Protein AF-A0A831YVI6-F1 (afdb_monomer_lite)

Sequence (344 aa):
LIIKISLNDWSTTVRVGMGHILSVTPAHPQEHPLDTLLKTFQLPAGSFIIRKFEMKRPEKSAFPSIAGVLAEAEFQRREFQKMLDAWGEKNPALEINEKALKKFKPDSTQTALLETIRRHPLLQEAVIMAPGSLLQNLQQVQQLKDAGVIHFVGQEPMEREALLPEDVQFLQQHVFPENVTFGKFIVVGLPTSGKSEFIRTFAGLNQAPLKQVQSLDFTRIRLNDSLQLALFGVSIDEHFQPILEKISEGVQAIIFLVDYGSPERFEYTKYLVHSILNTYDVHFVVGVTHIDGDAEAAIRDVRDALDIPEPLDVVAVNPTNFGEVRRLLYRLKRLPHAEAEEEE

pLDDT: mean 77.84, std 17.53, range [31.22, 98.06]

Secondary structure (DSSP, 8-state):
-EEEEEETTEEEEEEEETTEEEEEE-SSTTS-HHHHHHHHHT-SS---B------------PPPPHHHHHHHHHHHHHHHHHHHHHHTSSS-EEEE-HHHHTTS---HHHHHHHHHHHH--BHHHHHHHSSS-HHHHHHHHHHHHHTTSEEEEPPP-----PPPHHHHHHHHHHTSPTT-SEEEEEEEESTTSSHHHHHHHHHHHTTPPEEEETTEEEEEEE-SSS-EEEEEEEE-STTHHHHHHHHHTT--EEEEEEETT-GGGHHHHHHHHHHHHHH--SEEEEEEE---S-HHHHHHHHHHHHT--TTS-EEE--TT-HHHHHHHHTT-EE----------

Foldseek 3Di:
DWWWDDDPPFIWIWDDDPRHTPFIDGSDPPDDRVVSVVVRVPDPDDDTDDDDDDDDDDDDDDFQDPVRVVVVQVVLVVVVVVVVVVVVDDFFFKDFPPVLVVVDDDDPQLVQLVVLCVVPRGLLSSLLPGPDDSVVSSVSVVVCVVSVRMDTDHDPDPPQPAQDPVLLVLCQVAQDDPQDQEAEEEEEEAPPLCLLLLVCLNCVSQSWRWDDGPQKIWTKHASDPRHIYIYIYGHPDPCRPVVCVVRVVRHAEYEYGDELVCLVCLQVVLVVVVVCLVVDQHWYEYEYEDDPDDQVVSQVVSCVSSVPDPQYYYAYAHSNDVVRSSVRSSRGDGDPDDDPPPPD

Radius of gyration: 24.77 Å; chains: 1; bounding box: 57×63×72 Å

Structure (mmCIF, N/CA/C/O backbone):
data_AF-A0A831YVI6-F1
#
_entry.id   AF-A0A831YVI6-F1
#
loop_
_atom_site.group_PDB
_atom_site.id
_atom_site.type_symbol
_atom_site.label_atom_id
_atom_site.label_alt_id
_atom_site.label_comp_id
_atom_site.label_asym_id
_atom_site.label_entity_id
_atom_site.label_seq_id
_atom_site.pdbx_PDB_ins_code
_atom_site.Cartn_x
_atom_site.Cartn_y
_atom_site.Cartn_z
_atom_site.occupancy
_atom_site.B_iso_or_equiv
_atom_site.auth_seq_id
_atom_site.auth_comp_id
_atom_site.auth_asym_id
_atom_site.auth_atom_id
_atom_site.pdbx_PDB_model_num
ATOM 1 N N . LEU A 1 1 ? 20.353 28.359 5.430 1.00 54.25 1 LEU A N 1
ATOM 2 C CA . LEU A 1 1 ? 19.787 29.385 6.332 1.00 54.25 1 LEU A CA 1
ATOM 3 C C . LEU A 1 1 ? 20.494 29.293 7.680 1.00 54.25 1 LEU A C 1
ATOM 5 O O . LEU A 1 1 ? 20.537 28.216 8.251 1.00 54.25 1 LEU A O 1
ATOM 9 N N . ILE A 1 2 ? 21.097 30.376 8.171 1.00 61.50 2 ILE A N 1
ATOM 10 C CA . ILE A 1 2 ? 21.649 30.411 9.534 1.00 61.50 2 ILE A CA 1
ATOM 11 C C . ILE A 1 2 ? 20.702 31.260 10.374 1.00 61.50 2 ILE A C 1
ATOM 13 O O . ILE A 1 2 ? 20.525 32.444 10.093 1.00 61.50 2 ILE A O 1
ATOM 17 N N . ILE A 1 3 ? 20.083 30.640 11.371 1.00 65.00 3 ILE A N 1
ATOM 18 C CA . ILE A 1 3 ? 19.166 31.279 12.306 1.00 65.00 3 ILE A CA 1
ATOM 19 C C . ILE A 1 3 ? 19.929 31.458 13.611 1.00 65.00 3 ILE A C 1
ATOM 21 O O . ILE A 1 3 ? 20.317 30.484 14.253 1.00 65.00 3 ILE A O 1
ATOM 25 N N . LYS A 1 4 ? 20.184 32.708 13.991 1.00 65.06 4 LYS A N 1
ATOM 26 C CA . LYS A 1 4 ? 20.730 33.015 15.310 1.00 65.06 4 LYS A CA 1
ATOM 27 C C . LYS A 1 4 ? 19.565 33.370 16.220 1.00 65.06 4 LYS A C 1
ATOM 29 O O . LYS A 1 4 ? 18.838 34.319 15.936 1.00 65.06 4 LYS A O 1
ATOM 34 N N . ILE A 1 5 ? 19.384 32.581 17.268 1.00 65.50 5 ILE A N 1
ATOM 35 C CA . ILE A 1 5 ? 18.308 32.738 18.238 1.00 65.50 5 ILE A CA 1
ATOM 36 C C . ILE A 1 5 ? 18.956 33.251 19.514 1.00 65.50 5 ILE A C 1
ATOM 38 O O . ILE A 1 5 ? 19.807 32.580 20.093 1.00 65.50 5 ILE A O 1
ATOM 42 N N . SER A 1 6 ? 18.604 34.475 19.891 1.00 58.97 6 SER A N 1
ATOM 43 C CA . SER A 1 6 ? 19.101 35.125 21.099 1.00 58.97 6 SER A CA 1
ATOM 44 C C . SER A 1 6 ? 17.945 35.319 22.064 1.00 58.97 6 SER A C 1
ATOM 46 O O . SER A 1 6 ? 16.903 35.839 21.669 1.00 58.97 6 SER A O 1
ATOM 48 N N . LEU A 1 7 ? 18.152 34.943 23.320 1.00 57.44 7 LEU A N 1
ATOM 49 C CA . LEU A 1 7 ? 17.249 35.258 24.418 1.00 57.44 7 LEU A CA 1
ATOM 50 C C . LEU A 1 7 ? 18.129 35.688 25.594 1.00 57.44 7 LEU A C 1
ATOM 52 O O . LEU A 1 7 ? 18.996 34.934 26.012 1.00 57.44 7 LEU A O 1
ATOM 56 N N . ASN A 1 8 ? 17.956 36.905 26.107 1.00 70.19 8 ASN A N 1
ATOM 57 C CA . ASN A 1 8 ? 18.844 37.488 27.125 1.00 70.19 8 ASN A CA 1
ATOM 58 C C . ASN A 1 8 ? 20.338 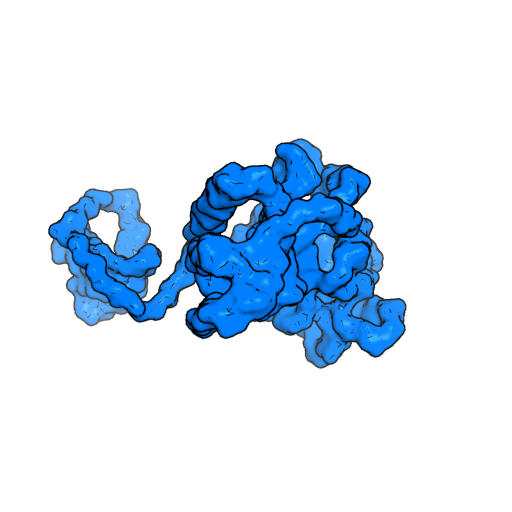37.390 26.719 1.00 70.19 8 ASN A C 1
ATOM 60 O O . ASN A 1 8 ? 20.693 37.740 25.592 1.00 70.19 8 ASN A O 1
ATOM 64 N N . ASP A 1 9 ? 21.197 36.893 27.615 1.00 66.75 9 ASP A N 1
ATOM 65 C CA . ASP A 1 9 ? 22.655 36.829 27.436 1.00 66.75 9 ASP A CA 1
ATOM 66 C C . ASP A 1 9 ? 23.140 35.601 26.648 1.00 66.75 9 ASP A C 1
ATOM 68 O O . ASP A 1 9 ? 24.341 35.434 26.427 1.00 66.75 9 ASP A O 1
ATOM 72 N N . TRP A 1 10 ? 22.230 34.729 26.201 1.00 64.81 10 TRP A N 1
ATOM 73 C CA . TRP A 1 10 ? 22.587 33.524 25.461 1.00 64.81 10 TRP A CA 1
ATOM 74 C C . TRP A 1 10 ? 22.183 33.615 23.991 1.00 64.81 10 TRP A C 1
ATOM 76 O O . TRP A 1 10 ? 21.155 34.186 23.617 1.00 64.81 10 TRP A O 1
ATOM 86 N N . SER A 1 11 ? 23.028 33.052 23.122 1.00 69.31 11 SER A N 1
ATOM 87 C CA . SER A 1 11 ? 22.740 32.968 21.694 1.00 69.31 11 SER A CA 1
ATOM 88 C C . SER A 1 11 ? 23.055 31.585 21.151 1.00 69.31 11 SER A C 1
ATOM 90 O O . SER A 1 11 ? 24.216 31.178 21.121 1.00 69.31 11 SER A O 1
ATOM 92 N N . THR A 1 12 ? 22.024 30.903 20.671 1.00 71.19 12 THR A N 1
ATOM 93 C CA . THR A 1 12 ? 22.132 29.621 19.979 1.00 71.19 12 THR A CA 1
ATOM 94 C C . THR A 1 12 ? 22.157 29.876 18.483 1.00 71.19 12 THR A C 1
ATOM 96 O O . THR A 1 12 ? 21.369 30.657 17.945 1.00 71.19 12 THR A O 1
ATOM 99 N N . THR A 1 13 ? 23.077 29.219 17.781 1.00 72.94 13 THR A N 1
ATOM 100 C CA . THR A 1 13 ? 23.115 29.289 16.317 1.00 72.94 13 THR A CA 1
ATOM 101 C C . THR A 1 13 ? 22.595 27.986 15.741 1.00 72.94 13 THR A C 1
ATOM 103 O O . THR A 1 13 ? 23.212 26.938 15.903 1.00 72.94 13 THR A O 1
ATOM 106 N N . VAL A 1 14 ? 21.469 28.063 15.040 1.00 68.44 14 VAL A N 1
ATOM 107 C CA . VAL A 1 14 ? 20.852 26.938 14.343 1.00 68.44 14 VAL A CA 1
ATOM 108 C C . VAL A 1 14 ? 21.144 27.082 12.857 1.00 68.44 14 VAL A C 1
ATOM 110 O O . VAL A 1 14 ? 20.772 28.065 12.213 1.00 68.44 14 VAL A O 1
ATOM 113 N N . ARG A 1 15 ? 21.830 26.101 12.281 1.00 57.78 15 ARG A N 1
ATOM 114 C CA . ARG A 1 15 ? 22.009 26.020 10.830 1.00 57.78 15 ARG A CA 1
ATOM 115 C C . ARG A 1 15 ? 20.911 25.147 10.255 1.00 57.78 15 ARG A C 1
ATOM 117 O O . ARG A 1 15 ? 20.744 24.017 10.686 1.00 57.78 15 ARG A O 1
ATOM 124 N N . VAL A 1 16 ? 20.190 25.670 9.273 1.00 55.75 16 VAL A N 1
ATOM 125 C CA . VAL A 1 16 ? 19.064 25.017 8.602 1.00 55.75 16 VAL A CA 1
ATOM 126 C C . VAL A 1 16 ? 19.343 24.934 7.100 1.00 55.75 16 VAL A C 1
ATOM 128 O O . VAL A 1 16 ? 19.746 25.923 6.483 1.00 55.75 16 VAL A O 1
ATOM 131 N N . GLY A 1 17 ? 19.122 23.779 6.482 1.00 40.50 17 GLY A N 1
ATOM 132 C CA . GLY A 1 17 ? 19.274 23.560 5.044 1.00 40.50 17 GLY A CA 1
ATOM 133 C C . GLY A 1 17 ? 18.242 22.567 4.527 1.00 40.50 17 GLY A C 1
ATOM 134 O O . GLY A 1 17 ? 17.993 21.557 5.171 1.00 40.50 17 GLY A O 1
ATOM 135 N N . MET A 1 18 ? 17.627 22.882 3.380 1.00 45.19 18 MET A N 1
ATOM 136 C CA . MET A 1 18 ? 16.587 22.062 2.726 1.00 45.19 18 MET A CA 1
ATOM 137 C C . MET A 1 18 ? 15.433 21.639 3.655 1.00 45.19 18 MET A C 1
ATOM 139 O O . MET A 1 18 ? 14.946 20.524 3.569 1.00 45.19 18 MET A O 1
ATOM 143 N N . GLY A 1 19 ? 15.011 22.518 4.569 1.00 44.06 19 GLY A N 1
ATOM 144 C CA . GLY A 1 19 ? 13.943 22.205 5.528 1.00 44.06 19 GLY A CA 1
ATOM 145 C C . GLY A 1 19 ? 14.390 21.422 6.769 1.00 44.06 19 GLY A C 1
ATOM 146 O O . GLY A 1 19 ? 13.550 21.086 7.597 1.00 44.06 19 GLY A O 1
ATOM 147 N N . HIS A 1 20 ? 15.692 21.182 6.947 1.00 45.94 20 HIS A N 1
ATOM 148 C CA . HIS A 1 20 ? 16.236 20.408 8.065 1.00 45.94 20 HIS A CA 1
ATOM 149 C C . HIS A 1 20 ? 17.268 21.176 8.877 1.00 45.94 20 HIS A C 1
ATOM 151 O O . HIS A 1 20 ? 17.935 22.073 8.361 1.00 45.94 20 HIS A O 1
ATOM 157 N N . ILE A 1 21 ? 17.437 20.800 10.143 1.00 54.41 21 ILE A N 1
ATOM 158 C CA . ILE A 1 21 ? 18.436 21.388 11.036 1.00 54.41 21 ILE A CA 1
ATOM 159 C C . ILE A 1 21 ? 19.742 20.620 10.886 1.00 54.41 21 ILE A C 1
ATOM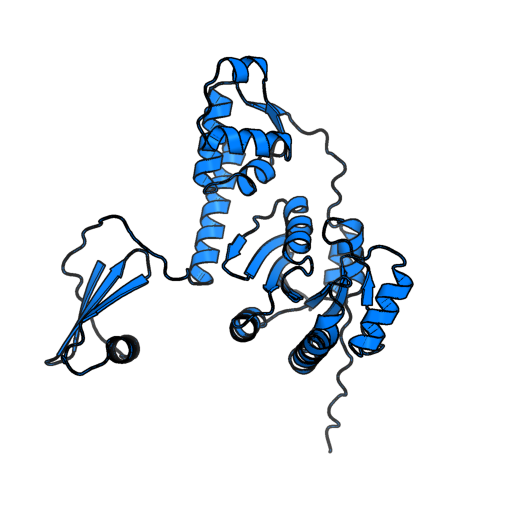 161 O O . ILE A 1 21 ? 19.820 19.441 11.200 1.00 54.41 21 ILE A O 1
ATOM 165 N N . LEU A 1 22 ? 20.759 21.306 10.380 1.00 51.78 22 LEU A N 1
ATOM 166 C CA . LEU A 1 22 ? 22.069 20.747 10.065 1.00 51.78 22 LEU A CA 1
ATOM 167 C C . LEU A 1 22 ? 22.997 20.733 11.279 1.00 51.78 22 LEU A C 1
ATOM 169 O O . LEU A 1 22 ? 23.809 19.831 11.433 1.00 51.78 22 LEU A O 1
ATOM 173 N N . SER A 1 23 ? 22.923 21.764 12.119 1.00 68.12 23 SER A N 1
ATOM 174 C CA . SER A 1 23 ? 23.723 21.836 13.338 1.00 68.12 23 SER A CA 1
ATOM 175 C C . SER A 1 23 ? 23.144 22.847 14.308 1.00 68.12 23 SER A C 1
ATOM 177 O O . SER A 1 23 ? 22.627 23.891 13.898 1.00 68.12 23 SER A O 1
ATOM 179 N N . VAL A 1 24 ? 23.343 22.583 15.591 1.00 69.06 24 VAL A N 1
ATOM 180 C CA . VAL A 1 24 ? 23.020 23.501 16.679 1.00 69.06 24 VAL A CA 1
ATOM 181 C C . VAL A 1 24 ? 24.309 23.783 17.411 1.00 69.06 24 VAL A C 1
ATOM 183 O O . VAL A 1 24 ? 24.958 22.863 17.900 1.00 69.06 24 VAL A O 1
ATOM 186 N N . THR A 1 25 ? 24.702 25.046 17.453 1.00 79.62 25 THR A N 1
ATOM 187 C CA . THR A 1 25 ? 25.775 25.482 18.337 1.00 79.62 25 THR A CA 1
ATOM 188 C C . THR A 1 25 ? 25.115 25.984 19.611 1.00 79.62 25 THR A C 1
ATOM 190 O O . THR A 1 25 ? 24.474 27.044 19.553 1.00 79.62 25 THR A O 1
ATOM 193 N N . PRO A 1 26 ? 25.205 25.219 20.714 1.00 76.31 26 PRO A N 1
ATOM 194 C CA . PRO A 1 26 ? 24.612 25.616 21.973 1.00 76.31 26 PRO A CA 1
ATOM 195 C C . PRO A 1 26 ? 25.280 26.877 22.500 1.00 76.31 26 PRO A C 1
ATOM 197 O O . PRO A 1 26 ? 26.446 27.153 22.210 1.00 76.31 26 PRO A O 1
ATOM 200 N N . ALA A 1 27 ? 24.530 27.655 23.273 1.00 70.69 27 ALA A N 1
ATOM 201 C CA . ALA A 1 27 ? 25.077 28.847 23.902 1.00 70.69 27 ALA A CA 1
ATOM 202 C C . ALA A 1 27 ? 26.126 28.507 24.976 1.00 70.69 27 ALA A C 1
ATOM 204 O O . ALA A 1 27 ? 27.030 29.306 25.209 1.00 70.69 27 ALA A O 1
ATOM 205 N N . HIS A 1 28 ? 26.035 27.317 25.588 1.00 72.50 28 HIS A N 1
ATOM 206 C CA . HIS A 1 28 ? 26.996 26.812 26.565 1.00 72.50 28 HIS A CA 1
ATOM 207 C C . HIS A 1 28 ? 27.744 25.571 26.038 1.00 72.50 28 HIS A C 1
ATOM 209 O O . HIS A 1 28 ? 27.094 24.643 25.558 1.00 72.50 28 HIS A O 1
ATOM 215 N N . PRO A 1 29 ? 29.086 25.480 26.180 1.00 68.88 29 PRO A N 1
ATOM 216 C CA . PRO A 1 29 ? 29.877 24.360 25.646 1.00 68.88 29 PRO A CA 1
ATOM 217 C C . PRO A 1 29 ? 29.557 22.984 26.246 1.00 68.88 29 PRO A C 1
ATOM 219 O O . PRO A 1 29 ? 29.937 21.970 25.673 1.00 68.88 29 PRO A O 1
ATOM 222 N N . GLN A 1 30 ? 28.918 22.956 27.419 1.00 72.00 30 GLN A N 1
ATOM 223 C CA . GLN A 1 30 ? 28.576 21.730 28.145 1.00 72.00 30 GLN A CA 1
ATOM 224 C C . GLN A 1 30 ? 27.151 21.234 27.856 1.00 72.00 30 GLN A C 1
ATOM 226 O O . GLN A 1 30 ? 26.792 20.151 28.304 1.00 72.00 30 GLN A O 1
ATOM 231 N N . GLU A 1 31 ? 26.331 22.004 27.132 1.00 68.44 31 GLU A N 1
ATOM 232 C CA . GLU A 1 31 ? 24.978 21.572 26.784 1.00 68.44 31 GLU A CA 1
ATOM 233 C C . GLU A 1 31 ? 24.977 20.682 25.542 1.00 68.44 31 GLU A C 1
ATOM 235 O O . GLU A 1 31 ? 25.660 20.952 24.549 1.00 68.44 31 GLU A O 1
ATOM 240 N N . HIS A 1 32 ? 24.162 19.629 25.584 1.00 69.12 32 HIS A N 1
ATOM 241 C CA . HIS A 1 32 ? 23.987 18.754 24.442 1.00 69.12 32 HIS A CA 1
ATOM 242 C C . HIS A 1 32 ? 23.183 19.476 23.337 1.00 69.12 32 HIS A C 1
ATOM 244 O O . HIS A 1 32 ? 22.123 20.043 23.621 1.00 69.12 32 HIS A O 1
ATOM 250 N N . PRO A 1 33 ? 23.621 19.436 22.063 1.00 60.06 33 PRO A N 1
ATOM 251 C CA . PRO A 1 33 ? 22.987 20.171 20.962 1.00 60.06 33 PRO A CA 1
ATOM 252 C C . PRO A 1 33 ? 21.487 19.900 20.784 1.00 60.06 33 PRO A C 1
ATOM 254 O O . PRO A 1 33 ? 20.743 20.796 20.381 1.00 60.06 33 PRO A O 1
ATOM 257 N N . LEU A 1 34 ? 21.043 18.674 21.082 1.00 49.81 34 LEU A N 1
ATOM 258 C CA . LEU A 1 34 ? 19.640 18.264 20.984 1.00 49.81 34 LEU A CA 1
ATOM 259 C C . LEU A 1 34 ? 18.773 18.905 22.080 1.00 49.81 34 LEU A C 1
ATOM 261 O O . LEU A 1 34 ? 17.665 19.358 21.800 1.00 49.81 34 LEU A O 1
ATOM 265 N N . ASP A 1 35 ? 19.295 19.018 23.300 1.00 63.25 35 ASP A N 1
ATOM 266 C CA . ASP A 1 35 ? 18.565 19.607 24.426 1.00 63.25 35 ASP A CA 1
ATOM 267 C C . ASP A 1 35 ? 18.413 21.111 24.226 1.00 63.25 35 ASP A C 1
ATOM 269 O O . ASP A 1 35 ? 17.335 21.674 24.416 1.00 63.25 35 ASP A O 1
ATOM 273 N N . THR A 1 36 ? 19.474 21.766 23.748 1.00 65.44 36 THR A N 1
ATOM 274 C CA . THR A 1 36 ? 19.410 23.169 23.343 1.00 65.44 36 THR A CA 1
ATOM 275 C C . THR A 1 36 ? 18.398 23.364 22.214 1.00 65.44 36 THR A C 1
ATOM 277 O O . THR A 1 36 ? 17.658 24.348 22.230 1.00 65.44 36 THR A O 1
ATOM 280 N N . LEU A 1 37 ? 18.310 22.438 21.253 1.00 58.66 37 LEU A N 1
ATOM 281 C CA . LEU A 1 37 ? 17.328 22.502 20.173 1.00 58.66 37 LEU A CA 1
ATOM 282 C C . LEU A 1 37 ? 15.889 22.489 20.706 1.00 58.66 37 LEU A C 1
ATOM 284 O O . LEU A 1 37 ? 15.094 23.362 20.356 1.00 58.66 37 LEU A O 1
ATOM 288 N N . LEU A 1 38 ? 15.572 21.519 21.565 1.00 57.56 38 LEU A N 1
ATOM 289 C CA . LEU A 1 38 ? 14.241 21.354 22.148 1.00 57.56 38 LEU A CA 1
ATOM 290 C C . LEU A 1 38 ? 13.863 22.566 23.005 1.00 57.56 38 LEU A C 1
ATOM 292 O O . LEU A 1 38 ? 12.789 23.131 22.808 1.00 57.56 38 LEU A O 1
ATOM 296 N N . LYS A 1 39 ? 14.784 23.048 23.852 1.00 65.81 39 LYS A N 1
ATOM 297 C CA . LYS A 1 39 ? 14.604 24.290 24.625 1.00 65.81 39 LYS A CA 1
ATOM 298 C C . LYS A 1 39 ? 14.335 25.498 23.724 1.00 65.81 39 LYS A C 1
ATOM 300 O O . LYS A 1 39 ? 13.536 26.359 24.069 1.00 65.81 39 LYS A O 1
ATOM 305 N N . THR A 1 40 ? 14.992 25.561 22.566 1.00 62.03 40 THR A N 1
ATOM 306 C CA . THR A 1 40 ? 14.873 26.683 21.625 1.00 62.03 40 THR A CA 1
ATOM 307 C C . THR A 1 40 ? 13.530 26.690 20.885 1.00 62.03 40 THR A C 1
ATOM 309 O O . THR A 1 40 ? 12.969 27.762 20.669 1.00 62.03 40 THR A O 1
ATOM 312 N N . PHE A 1 41 ? 12.983 25.524 20.522 1.00 60.28 41 PHE A N 1
ATOM 313 C CA . PHE A 1 41 ? 11.670 25.425 19.860 1.00 60.28 41 PHE A CA 1
ATOM 314 C C . PHE A 1 41 ? 10.476 25.471 20.815 1.00 60.28 41 PHE A C 1
ATOM 316 O O . PHE A 1 41 ? 9.361 25.718 20.369 1.00 60.28 41 PHE A O 1
ATOM 323 N N . GLN A 1 42 ? 10.703 25.264 22.112 1.00 61.62 42 GLN A N 1
ATOM 324 C CA . GLN A 1 42 ? 9.676 25.371 23.151 1.00 61.62 42 GLN A CA 1
ATOM 325 C C . GLN A 1 42 ? 9.506 26.801 23.699 1.00 61.62 42 GLN A C 1
ATOM 327 O O . GLN A 1 42 ? 8.746 27.001 24.645 1.00 61.62 42 GLN A O 1
ATOM 332 N N . LEU A 1 43 ? 10.190 27.811 23.138 1.00 55.81 43 LEU A N 1
ATOM 333 C CA . LEU A 1 43 ? 10.064 29.194 23.604 1.00 55.81 43 LEU A CA 1
ATOM 334 C C . LEU A 1 43 ? 8.677 29.778 23.255 1.00 55.81 43 LEU A C 1
ATOM 336 O O . LEU A 1 43 ? 8.328 29.843 22.076 1.00 55.81 43 LEU A O 1
ATOM 340 N N . PRO A 1 44 ? 7.901 30.255 24.247 1.00 41.06 44 PRO A N 1
ATOM 341 C CA . PRO A 1 44 ? 6.503 30.643 24.049 1.00 41.06 44 PRO A CA 1
ATOM 342 C C . PRO A 1 44 ? 6.299 31.993 23.330 1.00 41.06 44 PRO A C 1
ATOM 344 O O . PRO A 1 44 ? 5.195 32.256 22.863 1.00 41.06 44 PRO A O 1
ATOM 347 N N . ALA A 1 45 ? 7.328 32.847 23.210 1.00 40.47 45 ALA A N 1
ATOM 348 C CA . ALA A 1 45 ? 7.301 34.078 22.407 1.00 40.47 45 ALA A CA 1
ATOM 349 C C . ALA A 1 45 ? 8.717 34.637 22.155 1.00 40.47 45 ALA A C 1
ATOM 351 O O . ALA A 1 45 ? 9.572 34.589 23.040 1.00 40.47 45 ALA A O 1
ATOM 352 N N . GLY A 1 46 ? 8.956 35.219 20.972 1.00 42.03 46 GLY A N 1
ATOM 353 C CA . GLY A 1 46 ? 10.196 35.931 20.637 1.00 42.03 46 GLY A CA 1
ATOM 354 C C . GLY A 1 46 ? 10.277 36.376 19.170 1.00 42.03 46 GLY A C 1
ATOM 355 O O . GLY A 1 46 ? 9.670 35.774 18.288 1.00 42.03 46 GLY A O 1
ATOM 356 N N . SER A 1 47 ? 11.021 37.451 18.902 1.00 37.78 47 SER A N 1
ATOM 357 C CA . SER A 1 47 ? 11.282 37.981 17.554 1.00 37.78 47 SER A CA 1
ATOM 358 C C . SER A 1 47 ? 12.627 37.486 17.006 1.00 37.78 47 SER A C 1
ATOM 360 O O . SER A 1 47 ? 13.644 37.580 17.692 1.00 37.78 47 SER A O 1
ATOM 362 N N . PHE A 1 48 ? 12.655 37.010 15.755 1.00 40.91 48 PHE A N 1
ATOM 363 C CA . PHE A 1 48 ? 13.861 36.473 15.106 1.00 40.91 48 PHE A CA 1
ATOM 364 C C . PHE A 1 48 ? 14.417 37.430 14.048 1.00 40.91 48 PHE A C 1
ATOM 366 O O . PHE A 1 48 ? 13.663 38.064 13.313 1.00 40.91 48 PHE A O 1
ATOM 373 N N . ILE A 1 49 ? 15.747 37.493 13.921 1.00 36.66 49 ILE A N 1
ATOM 374 C CA . ILE A 1 49 ? 16.430 38.311 12.908 1.00 36.66 49 ILE A CA 1
ATOM 375 C C . ILE A 1 49 ? 17.282 37.403 12.014 1.00 36.66 49 ILE A C 1
ATOM 377 O O . ILE A 1 49 ? 18.278 36.826 12.456 1.00 36.66 49 ILE A O 1
ATOM 381 N N . ILE A 1 50 ? 16.925 37.303 10.730 1.00 40.19 50 ILE A N 1
ATOM 382 C CA . ILE A 1 50 ? 17.699 36.565 9.721 1.00 40.19 50 ILE A CA 1
ATOM 383 C C . ILE A 1 50 ? 18.758 37.506 9.137 1.00 40.19 50 ILE A C 1
ATOM 385 O O . ILE A 1 50 ? 18.434 38.412 8.377 1.00 40.19 50 ILE A O 1
ATOM 389 N N . ARG A 1 51 ? 20.035 37.305 9.490 1.00 36.25 51 ARG A N 1
ATOM 390 C CA . ARG A 1 51 ? 21.118 38.224 9.082 1.00 36.25 51 ARG A CA 1
ATOM 391 C C . ARG A 1 51 ? 21.778 37.916 7.731 1.00 36.25 51 ARG A C 1
ATOM 393 O O . ARG A 1 51 ? 22.331 38.836 7.140 1.00 36.25 51 ARG A O 1
ATOM 400 N N . LYS A 1 52 ? 21.778 36.666 7.240 1.00 36.81 52 LYS A N 1
ATOM 401 C CA . LYS A 1 52 ? 22.403 36.314 5.944 1.00 36.81 52 LYS A CA 1
ATOM 402 C C . LYS A 1 52 ? 21.900 34.973 5.379 1.00 36.81 52 LYS A C 1
ATOM 404 O O . LYS A 1 52 ? 21.723 34.011 6.128 1.00 36.81 52 LYS A O 1
ATOM 409 N N . PHE A 1 53 ? 21.725 34.894 4.056 1.00 37.88 53 PHE A N 1
ATOM 410 C CA . PHE A 1 53 ? 21.325 33.694 3.308 1.00 37.88 53 PHE A CA 1
ATOM 411 C C . PHE A 1 53 ? 22.314 33.423 2.163 1.00 37.88 53 PHE A C 1
ATOM 413 O O . PHE A 1 53 ? 22.528 34.292 1.327 1.00 37.88 53 PHE A O 1
ATOM 420 N N . GLU A 1 54 ? 22.903 32.225 2.115 1.00 37.31 54 GLU A N 1
ATOM 421 C CA . GLU A 1 54 ? 23.715 31.739 0.988 1.00 37.31 54 GLU A CA 1
ATOM 422 C C . GLU A 1 54 ? 23.437 30.241 0.775 1.00 37.31 54 GLU A C 1
ATOM 424 O O . GLU A 1 54 ? 23.481 29.457 1.728 1.00 37.31 54 GLU A O 1
ATOM 429 N N . MET A 1 55 ? 23.114 29.849 -0.465 1.00 31.22 55 MET A N 1
ATOM 430 C CA . MET A 1 55 ? 22.851 28.461 -0.869 1.00 31.22 55 MET A CA 1
ATOM 431 C C . MET A 1 55 ? 24.123 27.805 -1.421 1.00 31.22 55 MET A C 1
ATOM 433 O O . MET A 1 55 ? 24.651 28.239 -2.441 1.00 31.22 55 MET A O 1
ATOM 437 N N . LYS A 1 56 ? 24.577 26.714 -0.795 1.00 33.69 56 LYS A N 1
ATOM 438 C CA . LYS A 1 56 ? 25.525 25.752 -1.382 1.00 33.69 56 LYS A CA 1
ATOM 439 C C . LYS A 1 56 ? 24.972 24.330 -1.191 1.00 33.69 56 LYS A C 1
ATOM 441 O O . LYS A 1 56 ? 24.394 24.039 -0.148 1.00 33.69 56 LYS A O 1
ATOM 446 N N . ARG A 1 57 ? 25.060 23.523 -2.257 1.00 34.53 57 ARG A N 1
ATOM 447 C CA . ARG A 1 57 ? 24.419 22.204 -2.471 1.00 34.53 57 ARG A CA 1
ATOM 448 C C . ARG A 1 57 ? 24.858 21.106 -1.465 1.00 34.53 57 ARG A C 1
ATOM 450 O O . ARG A 1 57 ? 25.862 21.306 -0.790 1.00 34.53 57 ARG A O 1
ATOM 457 N N . PRO A 1 58 ? 24.109 19.985 -1.348 1.00 41.44 58 PRO A N 1
ATOM 458 C CA . PRO A 1 58 ? 23.885 19.302 -0.069 1.00 41.44 58 PRO A CA 1
ATOM 459 C C . PRO A 1 58 ? 24.463 17.882 0.083 1.00 41.44 58 PRO A C 1
ATOM 461 O O . PRO A 1 58 ? 24.598 17.170 -0.906 1.00 41.44 58 PRO A O 1
ATOM 464 N N . GLU A 1 59 ? 24.631 17.422 1.334 1.00 33.50 59 GLU A N 1
ATOM 465 C CA . GLU A 1 59 ? 24.690 15.992 1.692 1.00 33.50 59 GLU A CA 1
ATOM 466 C C . GLU A 1 59 ? 23.774 15.643 2.892 1.00 33.50 59 GLU A C 1
ATOM 468 O O . GLU A 1 59 ? 23.815 16.293 3.933 1.00 33.50 59 GLU A O 1
ATOM 473 N N . LYS A 1 60 ? 22.968 14.588 2.672 1.00 39.69 60 LYS A N 1
ATOM 474 C CA . LYS A 1 60 ? 22.226 13.676 3.579 1.00 39.69 60 LYS A CA 1
ATOM 475 C C . LYS A 1 60 ? 21.107 14.219 4.499 1.00 39.69 60 LYS A C 1
ATOM 477 O O . LYS A 1 60 ? 21.280 14.430 5.690 1.00 39.69 60 LYS A O 1
ATOM 482 N N . SER A 1 61 ? 19.926 14.320 3.870 1.00 37.38 61 SER A N 1
ATOM 483 C CA . SER A 1 61 ? 18.594 13.800 4.258 1.00 37.38 61 SER A CA 1
ATOM 484 C C . SER A 1 61 ? 18.198 13.825 5.738 1.00 37.38 61 SER A C 1
ATOM 486 O O . SER A 1 61 ? 18.522 12.902 6.481 1.00 37.38 61 SER A O 1
ATOM 488 N N . ALA A 1 62 ? 17.335 14.771 6.107 1.00 42.91 62 ALA A N 1
ATOM 489 C CA . ALA A 1 62 ? 16.330 14.493 7.125 1.00 42.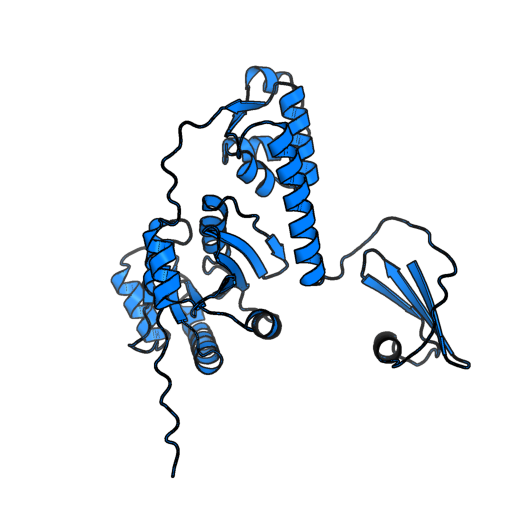91 62 ALA A CA 1
ATOM 490 C C . ALA A 1 62 ? 14.985 14.209 6.442 1.00 42.91 62 ALA A C 1
ATOM 492 O O . ALA A 1 62 ? 14.787 14.487 5.260 1.00 42.91 62 ALA A O 1
ATOM 493 N N . PHE A 1 63 ? 14.094 13.536 7.158 1.00 41.12 63 PHE A N 1
ATOM 494 C CA . PHE A 1 63 ? 12.863 13.040 6.563 1.00 41.12 63 PHE A CA 1
ATOM 495 C C . PHE A 1 63 ? 11.899 14.198 6.281 1.00 41.12 63 PHE A C 1
ATOM 497 O O . PHE A 1 63 ? 11.746 15.086 7.129 1.00 41.12 63 PHE A O 1
ATOM 504 N N . PRO A 1 64 ? 11.257 14.227 5.103 1.00 50.84 64 PRO A N 1
ATOM 505 C CA . PRO A 1 64 ? 10.225 15.209 4.822 1.00 50.84 64 PRO A CA 1
ATOM 506 C C . PRO A 1 64 ? 9.055 14.981 5.785 1.00 50.84 64 PRO A C 1
ATOM 508 O O . PRO A 1 64 ? 8.633 13.848 6.016 1.00 50.84 64 PRO A O 1
ATOM 511 N N . SER A 1 65 ? 8.530 16.055 6.377 1.00 56.16 65 SER A N 1
ATOM 512 C CA . SER A 1 65 ? 7.303 15.957 7.169 1.00 56.16 65 SER A CA 1
ATOM 513 C C . SER A 1 65 ? 6.168 15.434 6.285 1.00 56.16 65 SER A C 1
ATOM 515 O O . SER A 1 65 ? 6.135 15.734 5.093 1.00 56.16 65 SER A O 1
ATOM 517 N N . ILE A 1 66 ? 5.210 14.695 6.854 1.00 49.00 66 ILE A N 1
ATOM 518 C CA . ILE A 1 66 ? 4.031 14.204 6.114 1.00 49.00 66 ILE A CA 1
ATOM 519 C C . ILE A 1 66 ? 3.353 15.361 5.356 1.00 49.00 66 ILE A C 1
ATOM 521 O O . ILE A 1 66 ? 3.038 15.235 4.178 1.00 49.00 66 ILE A O 1
ATOM 525 N N . ALA A 1 67 ? 3.232 16.532 5.990 1.00 48.00 67 ALA A N 1
ATOM 526 C CA . ALA A 1 67 ? 2.726 17.748 5.353 1.00 48.00 67 ALA A CA 1
ATOM 527 C C . ALA A 1 67 ? 3.587 18.222 4.165 1.00 48.00 67 ALA A C 1
ATOM 529 O O . ALA A 1 67 ? 3.048 18.630 3.140 1.00 48.00 67 ALA A O 1
ATOM 530 N N . GLY A 1 68 ? 4.916 18.141 4.271 1.00 54.91 68 GLY A N 1
ATOM 531 C CA . GLY A 1 68 ? 5.835 18.438 3.171 1.00 54.91 68 GLY A CA 1
ATOM 532 C C . GLY A 1 68 ? 5.688 17.458 2.005 1.00 54.91 68 GLY A C 1
ATOM 533 O O . GLY A 1 68 ? 5.607 17.886 0.856 1.00 54.91 68 GLY A O 1
ATOM 534 N N . VAL A 1 69 ? 5.553 16.161 2.296 1.00 56.03 69 VAL A N 1
ATOM 535 C CA . VAL A 1 69 ? 5.292 15.120 1.287 1.00 56.03 69 VAL A CA 1
ATOM 536 C C . VAL A 1 69 ? 3.964 15.373 0.566 1.00 56.03 69 VAL A C 1
ATOM 538 O O . VAL A 1 69 ? 3.897 15.229 -0.661 1.00 56.03 69 VAL A O 1
ATOM 541 N N . LEU A 1 70 ? 2.918 15.763 1.307 1.00 47.91 70 LEU A N 1
ATOM 542 C CA . LEU A 1 70 ? 1.601 16.111 0.763 1.00 47.91 70 LEU A CA 1
ATOM 543 C C . LEU A 1 70 ? 1.671 17.360 -0.123 1.00 47.91 70 LEU A C 1
ATOM 545 O O . LEU A 1 70 ? 1.212 17.321 -1.262 1.00 47.91 70 LEU A O 1
ATOM 549 N N . ALA A 1 71 ? 2.316 18.430 0.343 1.00 61.72 71 ALA A N 1
ATOM 550 C CA . ALA A 1 71 ? 2.485 19.657 -0.434 1.00 61.72 71 ALA A CA 1
ATOM 551 C C . ALA A 1 71 ? 3.286 19.415 -1.725 1.00 61.72 71 ALA A C 1
ATOM 553 O O . ALA A 1 71 ? 2.923 19.909 -2.795 1.00 61.72 71 ALA A O 1
ATOM 554 N N . GLU A 1 72 ? 4.340 18.599 -1.655 1.00 62.12 72 GLU A N 1
ATOM 555 C CA . GLU A 1 72 ? 5.102 18.183 -2.830 1.00 62.12 72 GLU A CA 1
ATOM 556 C C . GLU A 1 72 ? 4.251 17.328 -3.782 1.00 62.12 72 GLU A C 1
ATOM 558 O O . GLU A 1 72 ? 4.370 17.462 -4.998 1.00 62.12 72 GLU A O 1
ATOM 563 N N . ALA A 1 73 ? 3.357 16.478 -3.259 1.00 57.47 73 ALA A N 1
ATOM 564 C CA . ALA A 1 73 ? 2.450 15.657 -4.073 1.00 57.47 73 ALA A CA 1
ATOM 565 C C . ALA A 1 73 ? 1.486 16.529 -4.867 1.00 57.47 73 ALA A C 1
ATOM 567 O O . ALA A 1 73 ? 1.305 16.341 -6.068 1.00 57.47 73 ALA A O 1
ATOM 568 N N . GLU A 1 74 ? 0.888 17.506 -4.192 1.00 62.69 74 GLU A N 1
ATOM 569 C CA . GLU A 1 74 ? -0.026 18.459 -4.805 1.00 62.69 74 GLU A CA 1
ATOM 570 C C . GLU A 1 74 ? 0.675 19.356 -5.822 1.00 62.69 74 GLU A C 1
ATOM 572 O O . GLU A 1 74 ? 0.086 19.710 -6.844 1.00 62.69 74 GLU A O 1
ATOM 577 N N . PHE A 1 75 ? 1.924 19.745 -5.564 1.00 75.25 75 PHE A N 1
ATOM 578 C CA . PHE A 1 75 ? 2.729 20.491 -6.525 1.00 75.25 75 PHE A CA 1
ATOM 579 C C . PHE A 1 75 ? 3.013 19.654 -7.779 1.00 75.25 75 PHE A C 1
ATOM 581 O O . PHE A 1 75 ? 2.670 20.068 -8.883 1.00 75.25 75 PHE A O 1
ATOM 588 N N . GLN A 1 76 ? 3.547 18.445 -7.609 1.00 70.75 76 GLN A N 1
ATOM 589 C CA . GLN A 1 76 ? 3.848 17.526 -8.708 1.00 70.75 76 GLN A CA 1
ATOM 590 C C . GLN A 1 76 ? 2.607 17.184 -9.540 1.00 70.75 76 GLN A C 1
ATOM 592 O O . GLN A 1 76 ? 2.660 17.221 -10.767 1.00 70.75 76 GLN A O 1
ATOM 597 N N . ARG A 1 77 ? 1.466 16.930 -8.886 1.00 68.94 77 ARG A N 1
ATOM 598 C CA . ARG A 1 77 ? 0.181 16.693 -9.556 1.00 68.94 77 ARG A CA 1
ATOM 599 C C . ARG A 1 77 ? -0.258 17.893 -10.393 1.00 68.94 77 ARG A C 1
ATOM 601 O O . ARG A 1 77 ? -0.724 17.707 -11.512 1.00 68.94 77 ARG A O 1
ATOM 608 N N . ARG A 1 78 ? -0.125 19.115 -9.863 1.00 76.75 78 ARG A N 1
ATOM 609 C CA . ARG A 1 78 ? -0.471 20.342 -10.600 1.00 76.75 78 ARG A CA 1
ATOM 610 C C . ARG A 1 78 ? 0.403 20.522 -11.835 1.00 76.75 78 ARG A C 1
ATOM 612 O O . ARG A 1 78 ? -0.126 20.846 -12.890 1.00 76.75 78 ARG A O 1
ATOM 619 N N . GLU A 1 79 ? 1.706 20.291 -11.721 1.00 76.31 79 GLU A N 1
ATOM 620 C CA . GLU A 1 79 ? 2.625 20.416 -12.858 1.00 76.31 79 GLU A CA 1
ATOM 621 C C . GLU A 1 79 ? 2.391 19.324 -13.913 1.00 76.31 79 GLU A C 1
ATOM 623 O O . GLU A 1 79 ? 2.348 19.627 -15.103 1.00 76.31 79 GLU A O 1
ATOM 628 N N . PHE A 1 80 ? 2.137 18.083 -13.487 1.00 75.75 80 PHE A N 1
ATOM 629 C CA . PHE A 1 80 ? 1.761 16.988 -14.386 1.00 75.75 80 PHE A CA 1
ATOM 630 C C . PHE A 1 80 ? 0.469 17.303 -15.150 1.00 75.75 80 PHE A C 1
ATOM 632 O O . PHE A 1 80 ? 0.429 17.176 -16.371 1.00 75.75 80 PHE A O 1
ATOM 639 N N . GLN A 1 81 ? -0.561 17.796 -14.452 1.00 75.38 81 GLN A N 1
ATOM 640 C CA . GLN A 1 81 ? -1.831 18.159 -15.079 1.00 75.38 81 GLN A CA 1
ATOM 641 C C . GLN A 1 81 ? -1.671 19.301 -16.086 1.00 75.38 81 GLN A C 1
ATOM 643 O O . GLN A 1 81 ? -2.164 19.185 -17.200 1.00 75.38 81 GLN A O 1
ATOM 648 N N . LYS A 1 82 ? -0.926 20.363 -15.745 1.00 81.06 82 LYS A N 1
ATOM 649 C CA . LYS A 1 82 ? -0.644 21.465 -16.683 1.00 81.06 82 LYS A CA 1
ATOM 650 C C . LYS A 1 82 ? 0.024 20.976 -17.970 1.00 81.06 82 LYS A C 1
ATOM 652 O O . LYS A 1 82 ? -0.287 21.482 -19.044 1.00 81.06 82 LYS A O 1
ATOM 657 N N . MET A 1 83 ? 0.947 20.017 -17.867 1.00 75.44 83 MET A N 1
ATOM 658 C CA . MET A 1 83 ? 1.596 19.429 -19.041 1.00 75.44 83 MET A CA 1
ATOM 659 C C . MET A 1 83 ? 0.630 18.581 -19.871 1.00 75.44 83 MET A C 1
ATOM 661 O O . MET A 1 83 ? 0.615 18.720 -21.090 1.00 75.44 83 MET A O 1
ATOM 665 N N . LEU A 1 84 ? -0.205 17.754 -19.232 1.00 72.88 84 LEU A N 1
ATOM 666 C CA . LEU A 1 84 ? -1.240 16.985 -19.931 1.00 72.88 84 LEU A CA 1
ATOM 667 C C . LEU A 1 84 ? -2.252 17.892 -20.641 1.00 72.88 84 LEU A C 1
ATOM 669 O O . LEU A 1 84 ? -2.578 17.651 -21.802 1.00 72.88 84 LEU A O 1
ATOM 673 N N . ASP A 1 85 ? -2.698 18.960 -19.978 1.00 77.69 85 ASP A N 1
ATOM 674 C CA . ASP A 1 85 ? -3.630 19.938 -20.545 1.00 77.69 85 ASP A CA 1
ATOM 675 C C . ASP A 1 85 ? -3.030 20.610 -21.792 1.00 77.69 85 ASP A C 1
ATOM 677 O O . ASP A 1 85 ? -3.726 20.814 -22.786 1.00 77.69 85 ASP A O 1
ATOM 681 N N . ALA A 1 86 ? -1.720 20.886 -21.785 1.00 76.31 86 ALA A N 1
ATOM 682 C CA . ALA A 1 86 ? -0.998 21.404 -22.948 1.00 76.31 86 ALA A CA 1
ATOM 683 C C . ALA A 1 86 ? -0.868 20.384 -24.097 1.00 76.31 86 ALA A C 1
ATOM 685 O O . ALA A 1 86 ? -0.609 20.774 -25.236 1.00 76.31 86 ALA A O 1
ATOM 686 N N . TRP A 1 87 ? -1.023 19.087 -23.821 1.00 73.94 87 TRP A N 1
ATOM 687 C CA . TRP A 1 87 ? -0.922 18.009 -24.809 1.00 73.94 87 TRP A CA 1
ATOM 688 C C . TRP A 1 87 ? -2.275 17.539 -25.356 1.00 73.94 87 TRP A C 1
ATOM 690 O O . TRP A 1 87 ? -2.291 16.807 -26.340 1.00 73.94 87 TRP A O 1
ATOM 700 N N . GLY A 1 88 ? -3.393 18.003 -24.789 1.00 65.38 88 GLY A N 1
ATOM 701 C CA . GLY A 1 88 ? -4.735 17.820 -25.351 1.00 65.38 88 GLY A CA 1
ATOM 702 C C . GLY A 1 88 ? -5.371 16.441 -25.135 1.00 65.38 88 GLY A C 1
ATOM 703 O O . GLY A 1 88 ? -6.480 16.219 -25.614 1.00 65.38 88 GLY A O 1
ATOM 704 N N . GLU A 1 89 ? -4.725 15.533 -24.394 1.00 65.31 89 GLU A N 1
ATOM 705 C CA . GLU A 1 89 ? -5.227 14.177 -24.133 1.00 65.31 89 GLU A CA 1
ATOM 706 C C . GLU A 1 89 ? -5.133 13.787 -22.650 1.00 65.31 89 GLU A C 1
ATOM 708 O O . GLU A 1 89 ? -4.171 14.105 -21.947 1.00 65.31 89 GLU A O 1
ATOM 713 N N . LYS A 1 90 ? -6.136 13.039 -22.167 1.00 64.94 90 LYS A N 1
ATOM 714 C CA . LYS A 1 90 ? -6.146 12.481 -20.807 1.00 64.94 90 LYS A CA 1
ATOM 715 C C . LYS A 1 90 ? -5.321 11.187 -20.771 1.00 64.94 90 LYS A C 1
ATOM 717 O O . LYS A 1 90 ? -5.861 10.109 -20.994 1.00 64.94 90 LYS A O 1
ATOM 722 N N . ASN A 1 91 ? -4.031 11.319 -20.450 1.00 69.44 91 ASN A N 1
ATOM 723 C CA . ASN A 1 91 ? -3.060 10.226 -20.274 1.00 69.44 91 ASN A CA 1
ATOM 724 C C . ASN A 1 91 ? -2.877 9.325 -21.525 1.00 69.44 91 ASN A C 1
ATOM 726 O O . ASN A 1 91 ? -3.339 8.181 -21.529 1.00 69.44 91 ASN A O 1
ATOM 730 N N . PRO A 1 92 ? -2.221 9.833 -22.584 1.00 81.81 92 PRO A N 1
ATOM 731 C CA . PRO A 1 92 ? -1.996 9.099 -23.830 1.00 81.81 92 PRO A CA 1
ATOM 732 C C . PRO A 1 92 ? -1.093 7.870 -23.659 1.00 81.81 92 PRO A C 1
ATOM 734 O O . PRO A 1 92 ? -0.215 7.833 -22.789 1.00 81.81 92 PRO A O 1
ATOM 737 N N . ALA A 1 93 ? -1.262 6.888 -24.547 1.00 83.38 93 ALA A N 1
ATOM 738 C CA . ALA A 1 93 ? -0.274 5.832 -24.714 1.00 83.38 93 ALA A CA 1
ATOM 739 C C . ALA A 1 93 ? 0.930 6.361 -25.506 1.00 83.38 93 ALA A C 1
ATOM 741 O O . ALA A 1 93 ? 0.808 7.232 -26.366 1.00 83.38 93 ALA A O 1
ATOM 742 N N . LEU A 1 94 ? 2.102 5.832 -25.198 1.00 88.31 94 LEU A N 1
ATOM 743 C CA . LEU A 1 94 ? 3.383 6.124 -25.803 1.00 88.31 94 LEU A CA 1
ATOM 744 C C . LEU A 1 94 ? 3.786 4.935 -26.658 1.00 88.31 94 LEU A C 1
ATOM 746 O O . LEU A 1 94 ? 3.872 3.806 -26.177 1.00 88.31 94 LEU A O 1
ATOM 750 N N . GLU A 1 95 ? 4.103 5.206 -27.912 1.00 91.31 95 GLU A N 1
ATOM 751 C CA . GLU A 1 95 ? 4.716 4.229 -28.796 1.00 91.31 95 GLU A CA 1
ATOM 752 C C . GLU A 1 95 ? 6.112 4.715 -29.184 1.00 91.31 95 GLU A C 1
ATOM 754 O O . GLU A 1 95 ? 6.339 5.901 -29.427 1.00 91.31 95 GLU A O 1
ATOM 759 N N . ILE A 1 96 ? 7.071 3.788 -29.199 1.00 93.69 96 ILE A N 1
ATOM 760 C CA . ILE A 1 96 ? 8.466 4.083 -29.516 1.00 93.69 96 ILE A CA 1
ATOM 761 C C . ILE A 1 96 ? 8.689 3.871 -31.009 1.00 93.69 96 ILE A C 1
ATOM 763 O O . ILE A 1 96 ? 8.558 2.768 -31.541 1.00 93.69 96 ILE A O 1
ATOM 767 N N . ASN A 1 97 ? 9.135 4.919 -31.687 1.00 94.06 97 ASN A N 1
ATOM 768 C CA . ASN A 1 97 ? 9.608 4.839 -33.053 1.00 94.06 97 ASN A CA 1
ATOM 769 C C . ASN A 1 97 ? 11.018 4.230 -33.089 1.00 94.06 97 ASN A C 1
ATOM 771 O O . ASN A 1 97 ? 12.032 4.929 -33.025 1.00 94.06 97 ASN A O 1
ATOM 775 N N . GLU A 1 98 ? 11.093 2.911 -33.261 1.00 92.31 98 GLU A N 1
ATOM 776 C CA . GLU A 1 98 ? 12.355 2.157 -33.306 1.00 92.31 98 GLU A CA 1
ATOM 777 C C . GLU A 1 98 ? 13.328 2.642 -34.402 1.00 92.31 98 GLU A C 1
ATOM 779 O O . GLU A 1 98 ? 14.548 2.504 -34.280 1.00 92.31 98 GLU A O 1
ATOM 784 N N . LYS A 1 99 ? 12.829 3.252 -35.488 1.00 90.94 99 LYS A N 1
ATOM 785 C CA . LYS A 1 99 ? 13.692 3.824 -36.538 1.00 90.94 99 LYS A CA 1
ATOM 786 C C . LYS A 1 99 ? 14.353 5.123 -36.083 1.00 90.94 99 LYS A C 1
ATOM 788 O O . LYS A 1 99 ? 15.519 5.349 -36.412 1.00 90.94 99 LYS A O 1
ATOM 793 N N . ALA A 1 100 ? 13.618 5.969 -35.363 1.00 90.94 100 ALA A N 1
ATOM 794 C CA . ALA A 1 100 ? 14.150 7.191 -34.770 1.00 90.94 100 ALA A CA 1
ATOM 795 C C . ALA A 1 100 ? 15.090 6.862 -33.603 1.00 90.94 100 ALA A C 1
ATOM 797 O O . ALA A 1 100 ? 16.191 7.407 -33.541 1.00 90.94 100 ALA A O 1
ATOM 798 N N . LEU A 1 101 ? 14.724 5.887 -32.762 1.00 92.19 101 LEU A N 1
ATOM 799 C CA . LEU A 1 101 ? 15.541 5.442 -31.635 1.00 92.19 101 LEU A CA 1
ATOM 800 C C . LEU A 1 101 ? 16.934 4.968 -32.069 1.00 92.19 101 LEU A C 1
ATOM 802 O O . LEU A 1 101 ? 17.916 5.338 -31.445 1.00 92.19 101 LEU A O 1
ATOM 806 N N . LYS A 1 102 ? 17.056 4.228 -33.180 1.00 90.38 102 LYS A N 1
ATOM 807 C CA . LYS A 1 102 ? 18.366 3.793 -33.714 1.00 90.38 102 LYS A CA 1
ATOM 808 C C . LYS A 1 102 ? 19.312 4.944 -34.074 1.00 90.38 102 LYS A C 1
ATOM 810 O O . LYS A 1 102 ? 20.523 4.742 -34.134 1.00 90.38 102 LYS A O 1
ATOM 815 N N . LYS A 1 103 ? 18.767 6.122 -34.385 1.00 90.31 103 LYS A N 1
ATOM 816 C CA . LYS A 1 103 ? 19.532 7.333 -34.729 1.00 90.31 103 LYS A CA 1
ATOM 817 C C . LYS A 1 103 ? 19.746 8.240 -33.519 1.00 90.31 103 LYS A C 1
ATOM 819 O O . LYS A 1 103 ? 20.663 9.059 -33.527 1.00 90.31 103 LYS A O 1
ATOM 824 N N . PHE A 1 104 ? 18.902 8.096 -32.506 1.00 92.12 104 PHE A N 1
ATOM 825 C CA . PHE A 1 104 ? 18.990 8.809 -31.250 1.00 92.12 104 PHE A CA 1
ATOM 826 C C . PHE A 1 104 ? 20.000 8.115 -30.329 1.00 92.12 104 PHE A C 1
ATOM 828 O O . PHE A 1 104 ? 20.085 6.891 -30.289 1.00 92.12 104 PHE A O 1
ATOM 835 N N . LYS A 1 105 ? 20.801 8.887 -29.595 1.00 92.31 105 LYS A N 1
ATOM 836 C CA . LYS A 1 105 ? 21.733 8.347 -28.597 1.00 92.31 105 LYS A CA 1
ATOM 837 C C . LYS A 1 105 ? 21.184 8.678 -27.213 1.00 92.31 105 LYS A C 1
ATOM 839 O O . LYS A 1 105 ? 21.530 9.743 -26.702 1.00 92.31 105 LYS A O 1
ATOM 844 N N . PRO A 1 106 ? 20.303 7.831 -26.650 1.00 90.94 106 PRO A N 1
ATOM 845 C CA . PRO A 1 106 ? 19.733 8.105 -25.345 1.00 90.94 106 PRO A CA 1
ATOM 846 C C . PRO A 1 106 ? 20.821 8.052 -24.274 1.00 90.94 106 PRO A C 1
ATOM 848 O O . PRO A 1 106 ? 21.722 7.211 -24.326 1.00 90.94 106 PRO A O 1
ATOM 851 N N . ASP A 1 107 ? 20.734 8.945 -23.294 1.00 91.44 107 ASP A N 1
ATOM 852 C CA . ASP A 1 107 ? 21.529 8.822 -22.075 1.00 91.44 107 ASP A CA 1
ATOM 853 C C . ASP A 1 107 ? 21.017 7.669 -21.183 1.00 91.44 107 ASP A C 1
ATOM 855 O O . ASP A 1 107 ? 20.052 6.968 -21.511 1.00 91.44 107 ASP A O 1
ATOM 859 N N . SER A 1 108 ? 21.674 7.431 -20.045 1.00 87.50 108 SER A N 1
ATOM 860 C CA . SER A 1 108 ? 21.289 6.354 -19.123 1.00 87.50 108 SER A CA 1
ATOM 861 C C . SER A 1 108 ? 19.878 6.525 -18.548 1.00 87.50 108 SER A C 1
ATOM 863 O O . SER A 1 108 ? 19.182 5.534 -18.335 1.00 87.50 108 SER A O 1
ATOM 865 N N . THR A 1 109 ? 19.434 7.765 -18.336 1.00 85.56 109 THR A N 1
ATOM 866 C CA . THR A 1 109 ? 18.106 8.076 -17.786 1.00 85.56 109 THR A CA 1
ATOM 867 C C . THR A 1 109 ? 17.034 7.861 -18.851 1.00 85.56 109 THR A C 1
ATOM 869 O O . THR A 1 109 ? 16.024 7.210 -18.601 1.00 85.56 109 THR A O 1
ATOM 872 N N . GLN A 1 110 ? 17.282 8.340 -20.070 1.00 92.50 110 GLN A N 1
ATOM 873 C CA . GLN A 1 110 ? 16.407 8.153 -21.226 1.00 92.50 110 GLN A CA 1
ATOM 874 C C . GLN A 1 110 ? 16.282 6.681 -21.611 1.00 92.50 110 GLN A C 1
ATOM 876 O O . GLN A 1 110 ? 15.194 6.232 -21.956 1.00 92.50 110 GLN A O 1
ATOM 881 N N . THR A 1 111 ? 17.367 5.913 -21.516 1.00 92.00 111 THR A N 1
ATOM 882 C CA . THR A 1 111 ? 17.346 4.467 -21.779 1.00 92.00 111 THR A CA 1
ATOM 883 C C . THR A 1 111 ? 16.423 3.751 -20.796 1.00 92.00 111 THR A C 1
ATOM 885 O O . THR A 1 111 ? 15.557 2.988 -21.217 1.00 92.00 111 THR A O 1
ATOM 888 N N . ALA A 1 112 ? 16.540 4.052 -19.500 1.00 84.25 112 ALA A N 1
ATOM 889 C CA . ALA A 1 112 ? 15.678 3.459 -18.483 1.00 84.25 112 ALA A CA 1
ATOM 890 C C . ALA A 1 112 ? 14.208 3.894 -18.625 1.00 84.25 112 ALA A C 1
ATOM 892 O O . ALA A 1 112 ? 13.298 3.079 -18.471 1.00 84.25 112 ALA A O 1
ATOM 893 N N . LEU A 1 113 ? 13.959 5.158 -18.983 1.00 88.88 113 LEU A N 1
ATOM 894 C CA . LEU A 1 113 ? 12.616 5.639 -19.305 1.00 88.88 113 LEU A CA 1
ATOM 895 C C . LEU A 1 113 ? 12.033 4.901 -20.520 1.00 88.88 113 LEU A C 1
ATOM 897 O O . LEU A 1 113 ? 10.896 4.456 -20.457 1.00 88.88 113 LEU A O 1
ATOM 901 N N . LEU A 1 114 ? 12.800 4.702 -21.595 1.00 92.62 114 LEU A N 1
ATOM 902 C CA . LEU A 1 114 ? 12.353 3.962 -22.783 1.00 92.62 114 LEU A CA 1
ATOM 903 C C . LEU A 1 114 ? 12.054 2.489 -22.474 1.00 92.62 114 LEU A C 1
ATOM 905 O O . LEU A 1 114 ? 11.064 1.954 -22.963 1.00 92.62 114 LEU A O 1
ATOM 909 N N . GLU A 1 115 ? 12.866 1.827 -21.646 1.00 88.94 115 GLU A N 1
ATOM 910 C CA . GLU A 1 115 ? 12.550 0.478 -21.157 1.00 88.94 115 GLU A CA 1
ATOM 911 C C . GLU A 1 115 ? 11.259 0.451 -20.338 1.00 88.94 115 GLU A C 1
ATOM 913 O O . GLU A 1 115 ? 10.453 -0.467 -20.490 1.00 88.94 115 GLU A O 1
ATOM 918 N N . THR A 1 116 ? 11.040 1.476 -19.513 1.00 80.56 116 THR A N 1
ATOM 919 C CA . THR A 1 116 ? 9.813 1.616 -18.726 1.00 80.56 116 THR A CA 1
ATOM 920 C C . THR A 1 116 ? 8.608 1.835 -19.639 1.00 80.56 116 THR A C 1
ATOM 922 O O . THR A 1 116 ? 7.612 1.145 -19.473 1.00 80.56 116 THR A O 1
ATOM 925 N N . ILE A 1 117 ? 8.719 2.693 -20.660 1.00 88.19 117 ILE A N 1
ATOM 926 C CA . ILE A 1 117 ? 7.674 2.926 -21.671 1.00 88.19 117 ILE A CA 1
ATOM 927 C C . ILE A 1 117 ? 7.308 1.627 -22.400 1.00 88.19 117 ILE A C 1
ATOM 929 O O . ILE A 1 117 ? 6.134 1.363 -22.632 1.00 88.19 117 ILE A O 1
ATOM 933 N N . ARG A 1 118 ? 8.287 0.770 -22.731 1.00 87.44 118 ARG A N 1
ATOM 934 C CA . ARG A 1 118 ? 7.999 -0.530 -23.369 1.00 87.44 118 ARG A CA 1
ATOM 935 C C . ARG A 1 118 ? 7.160 -1.454 -22.489 1.00 87.44 118 ARG A C 1
ATOM 937 O O . ARG A 1 118 ? 6.375 -2.234 -23.016 1.00 87.44 118 ARG A O 1
ATOM 944 N N . ARG A 1 119 ? 7.364 -1.407 -21.171 1.00 77.25 119 ARG A N 1
ATOM 945 C CA . ARG A 1 119 ? 6.616 -2.218 -20.195 1.00 77.25 119 ARG A CA 1
ATOM 946 C C . ARG A 1 119 ? 5.275 -1.581 -19.832 1.00 77.25 119 ARG A C 1
ATOM 948 O O . ARG A 1 119 ? 4.310 -2.294 -19.591 1.00 77.25 119 ARG A O 1
ATOM 955 N N . HIS A 1 120 ? 5.238 -0.254 -19.823 1.00 77.19 120 HIS A N 1
ATOM 956 C CA . HIS A 1 120 ? 4.124 0.580 -19.399 1.00 77.19 120 HIS A CA 1
ATOM 957 C C . HIS A 1 120 ? 3.887 1.652 -20.463 1.00 77.19 120 HIS A C 1
ATOM 959 O O . HIS A 1 120 ? 4.392 2.766 -20.339 1.00 77.19 120 HIS A O 1
ATOM 965 N N . PRO A 1 121 ? 3.153 1.332 -21.541 1.00 81.75 121 PRO A N 1
ATOM 966 C CA . PRO A 1 121 ? 2.959 2.264 -22.644 1.00 81.75 121 PRO A CA 1
ATOM 967 C C . PRO A 1 121 ? 2.160 3.498 -22.220 1.00 81.75 121 PRO A C 1
ATOM 969 O O . PRO A 1 121 ? 2.246 4.528 -22.870 1.00 81.75 121 PRO A O 1
ATOM 972 N N . LEU A 1 122 ? 1.403 3.459 -21.124 1.00 81.19 122 LEU A N 1
ATOM 973 C CA . LEU A 1 122 ? 0.720 4.645 -20.618 1.00 81.19 122 LEU A CA 1
ATOM 974 C C . LEU A 1 122 ? 1.724 5.680 -20.109 1.00 81.19 122 LEU A C 1
ATOM 976 O O . LEU A 1 122 ? 2.527 5.388 -19.224 1.00 81.19 122 LEU A O 1
ATOM 980 N N . LEU A 1 123 ? 1.629 6.913 -20.619 1.00 82.69 123 LEU A N 1
ATOM 981 C CA . LEU A 1 123 ? 2.524 8.017 -20.267 1.00 82.69 123 LEU A CA 1
ATOM 982 C C . LEU A 1 123 ? 2.696 8.159 -18.753 1.00 82.69 123 LEU A C 1
ATOM 984 O O . LEU A 1 123 ? 3.815 8.259 -18.256 1.00 82.69 123 LEU A O 1
ATOM 988 N N . GLN A 1 124 ? 1.592 8.192 -18.014 1.00 76.25 124 GLN A N 1
ATOM 989 C CA . GLN A 1 124 ? 1.640 8.388 -16.574 1.00 76.25 124 GLN A CA 1
ATOM 990 C C . GLN A 1 124 ? 2.337 7.237 -15.847 1.00 76.25 124 GLN A C 1
ATOM 992 O O . GLN A 1 124 ? 3.134 7.489 -14.947 1.00 76.25 124 GLN A O 1
ATOM 997 N N . GLU A 1 125 ? 2.077 5.992 -16.244 1.00 69.00 125 GLU A N 1
ATOM 998 C CA . GLU A 1 125 ? 2.728 4.820 -15.654 1.00 69.00 125 GLU A CA 1
ATOM 999 C C . GLU A 1 125 ? 4.219 4.814 -15.977 1.00 69.00 125 GLU A C 1
ATOM 1001 O O . GLU A 1 125 ? 5.040 4.685 -15.071 1.00 69.00 125 GLU A O 1
ATOM 1006 N N . ALA A 1 126 ? 4.576 5.067 -17.239 1.00 78.62 126 ALA A N 1
ATOM 1007 C CA . ALA A 1 126 ? 5.959 5.196 -17.668 1.00 78.62 126 ALA A CA 1
ATOM 1008 C C . ALA A 1 126 ? 6.717 6.252 -16.858 1.00 78.62 126 ALA A C 1
ATOM 1010 O O . ALA A 1 126 ? 7.826 6.009 -16.396 1.00 78.62 126 ALA A O 1
ATOM 1011 N N . VAL A 1 127 ? 6.120 7.429 -16.665 1.00 80.62 127 VAL A N 1
ATOM 1012 C CA . VAL A 1 127 ? 6.755 8.554 -15.968 1.00 80.62 127 VAL A CA 1
ATOM 1013 C C . VAL A 1 127 ? 6.862 8.302 -14.463 1.00 80.62 127 VAL A C 1
ATOM 1015 O O . VAL A 1 127 ? 7.856 8.711 -13.863 1.00 80.62 127 VAL A O 1
ATOM 1018 N N . ILE A 1 128 ? 5.873 7.644 -13.847 1.00 70.25 128 ILE A N 1
ATOM 1019 C CA . ILE A 1 128 ? 5.893 7.305 -12.415 1.00 70.25 128 ILE A CA 1
ATOM 1020 C C . ILE A 1 128 ? 6.896 6.183 -12.128 1.00 70.25 128 ILE A C 1
ATOM 1022 O O . ILE A 1 128 ? 7.596 6.241 -11.120 1.00 70.25 128 ILE A O 1
ATOM 1026 N N . MET A 1 129 ? 6.961 5.168 -12.990 1.00 66.88 129 MET A N 1
ATOM 1027 C CA . MET A 1 129 ? 7.817 3.997 -12.784 1.00 66.88 129 MET A CA 1
ATOM 1028 C C . MET A 1 129 ? 9.258 4.206 -13.261 1.00 66.88 129 MET A C 1
ATOM 1030 O O . MET A 1 129 ? 10.147 3.453 -12.862 1.00 66.88 129 MET A O 1
ATOM 1034 N N . ALA A 1 130 ? 9.510 5.217 -14.096 1.00 75.69 130 ALA A N 1
ATOM 1035 C CA . ALA A 1 130 ? 10.850 5.507 -14.578 1.00 75.69 130 ALA A CA 1
ATOM 1036 C C . ALA A 1 130 ? 11.756 6.051 -13.461 1.00 75.69 130 ALA A C 1
ATOM 1038 O O . ALA A 1 130 ? 11.321 6.840 -12.615 1.00 75.69 130 ALA A O 1
ATOM 1039 N N . PRO A 1 131 ? 13.051 5.697 -13.473 1.00 70.25 131 PRO A N 1
ATOM 1040 C CA . PRO A 1 131 ? 13.993 6.184 -12.480 1.00 70.25 131 PRO A CA 1
ATOM 1041 C C . PRO A 1 131 ? 14.240 7.684 -12.664 1.00 70.25 131 PRO A C 1
ATOM 1043 O O . PRO A 1 131 ? 14.776 8.122 -13.679 1.00 70.25 131 PRO A O 1
ATOM 1046 N N . GLY A 1 132 ? 13.875 8.472 -11.657 1.00 75.31 132 GLY A N 1
ATOM 1047 C CA . GLY A 1 132 ? 14.034 9.922 -11.671 1.00 75.31 132 GLY A CA 1
ATOM 1048 C C . GLY A 1 132 ? 12.928 10.620 -10.891 1.00 75.31 132 GLY A C 1
ATOM 1049 O O . GLY A 1 132 ? 12.014 9.990 -10.366 1.00 75.31 132 GLY A O 1
ATOM 1050 N N . SER A 1 133 ? 13.011 11.946 -10.798 1.00 77.12 133 SER A N 1
ATOM 1051 C CA . SER A 1 133 ? 11.870 12.727 -10.306 1.00 77.12 133 SER A CA 1
ATOM 1052 C C . SER A 1 133 ? 10.790 12.824 -11.385 1.00 77.12 133 SER A C 1
ATOM 1054 O O . SER A 1 133 ? 11.110 12.858 -12.573 1.00 77.12 133 SER A O 1
ATOM 1056 N N . LEU A 1 134 ? 9.521 12.964 -10.986 1.00 76.69 134 LEU A N 1
ATOM 1057 C CA . LEU A 1 134 ? 8.396 13.124 -11.917 1.00 76.69 134 LEU A CA 1
ATOM 1058 C C . LEU A 1 134 ? 8.662 14.217 -12.967 1.00 76.69 134 LEU A C 1
ATOM 1060 O O . LEU A 1 134 ? 8.464 14.005 -14.158 1.00 76.69 134 LEU A O 1
ATOM 1064 N N . LEU A 1 135 ? 9.158 15.378 -12.526 1.00 78.81 135 LEU A N 1
ATOM 1065 C CA . LEU A 1 135 ? 9.464 16.510 -13.405 1.00 78.81 135 LEU A CA 1
ATOM 1066 C C . LEU A 1 135 ? 10.593 16.194 -14.387 1.00 78.81 135 LEU A C 1
ATOM 1068 O O . LEU A 1 135 ? 10.508 16.561 -15.555 1.00 78.81 135 LEU A O 1
ATOM 1072 N N . GLN A 1 136 ? 11.636 15.504 -13.926 1.00 84.25 136 GLN A N 1
ATOM 1073 C CA . GLN A 1 136 ? 12.727 15.078 -14.795 1.00 84.25 136 GLN A CA 1
ATOM 1074 C C . GLN A 1 136 ? 12.216 14.084 -15.840 1.00 84.25 136 GLN A C 1
ATOM 1076 O O . GLN A 1 136 ? 12.473 14.273 -17.023 1.00 84.25 136 GLN A O 1
ATOM 1081 N N . ASN A 1 137 ? 11.435 13.083 -15.434 1.00 86.50 137 ASN A N 1
ATOM 1082 C CA . ASN A 1 137 ? 10.878 12.084 -16.344 1.00 86.50 137 ASN A CA 1
ATOM 1083 C C . A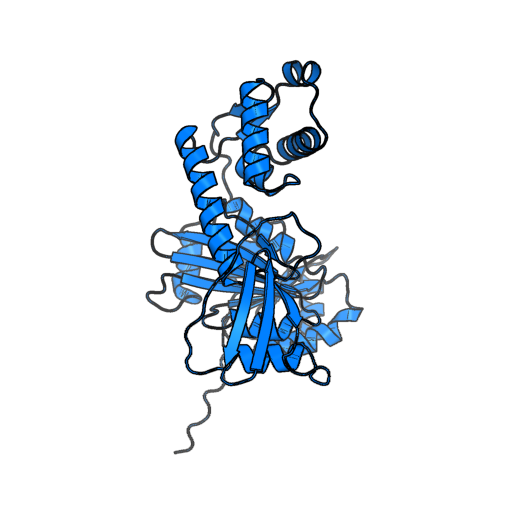SN A 1 137 ? 9.949 12.728 -17.382 1.00 86.50 137 ASN A C 1
ATOM 1085 O O . ASN A 1 137 ? 10.061 12.438 -18.569 1.00 86.50 137 ASN A O 1
ATOM 1089 N N . LEU A 1 138 ? 9.106 13.678 -16.972 1.00 86.38 138 LEU A N 1
ATOM 1090 C CA . LEU A 1 138 ? 8.275 14.474 -17.879 1.00 86.38 138 LEU A CA 1
ATOM 1091 C C . LEU A 1 138 ? 9.091 15.268 -18.904 1.00 86.38 138 LEU A C 1
ATOM 1093 O O . LEU A 1 138 ? 8.752 15.287 -20.087 1.00 86.38 138 LEU A O 1
ATOM 1097 N N . GLN A 1 139 ? 10.172 15.918 -18.468 1.00 89.06 139 GLN A N 1
ATOM 1098 C CA . GLN A 1 139 ? 11.073 16.635 -19.371 1.00 89.06 139 GLN A CA 1
ATOM 1099 C C . GLN A 1 139 ? 11.733 15.683 -20.370 1.00 89.06 139 GLN A C 1
ATOM 1101 O O . GLN A 1 139 ? 11.848 16.020 -21.546 1.00 89.06 139 GLN A O 1
ATOM 1106 N N . GLN A 1 140 ? 12.128 14.489 -19.925 1.00 92.06 140 GLN A N 1
ATOM 1107 C CA . GLN A 1 140 ? 12.713 13.472 -20.796 1.00 92.06 140 GLN A CA 1
ATOM 1108 C C . GLN A 1 140 ? 11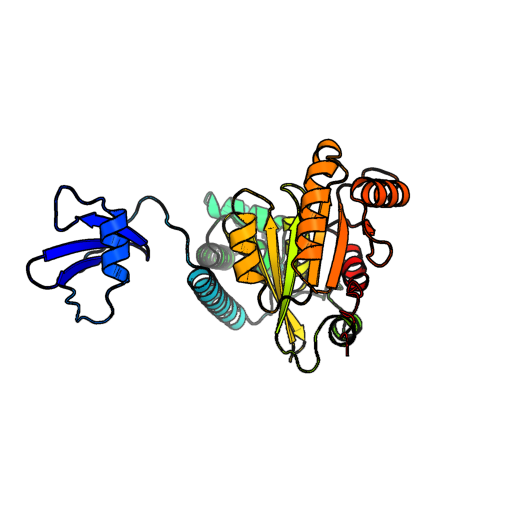.701 12.937 -21.814 1.00 92.06 140 GLN A C 1
ATOM 1110 O O . GLN A 1 140 ? 12.032 12.826 -22.992 1.00 92.06 140 GLN A O 1
ATOM 1115 N N . VAL A 1 141 ? 10.451 12.689 -21.408 1.00 91.19 141 VAL A N 1
ATOM 1116 C CA . VAL A 1 141 ? 9.359 12.352 -22.337 1.00 91.19 141 VAL A CA 1
ATOM 1117 C C . VAL A 1 141 ? 9.195 13.448 -23.388 1.00 91.19 141 VAL A C 1
ATOM 1119 O O . VAL A 1 141 ? 9.148 13.147 -24.578 1.00 91.19 141 VAL A O 1
ATOM 1122 N N . GLN A 1 142 ? 9.155 14.719 -22.981 1.00 89.81 142 GLN A N 1
ATOM 1123 C CA . GLN A 1 142 ? 9.028 15.839 -23.915 1.00 89.81 142 GLN A CA 1
ATOM 1124 C C . GLN A 1 142 ? 10.208 15.891 -24.902 1.00 89.81 142 GLN A C 1
ATOM 1126 O O . GLN A 1 142 ? 9.988 16.025 -26.101 1.00 89.81 142 GLN A O 1
ATOM 1131 N N . GLN A 1 143 ? 11.446 15.698 -24.437 1.00 92.44 143 GLN A N 1
ATOM 1132 C CA . GLN A 1 143 ? 12.627 15.650 -25.310 1.00 92.44 143 GLN A CA 1
ATOM 1133 C C . GLN A 1 143 ? 12.577 14.488 -26.309 1.00 92.44 143 GLN A C 1
ATOM 1135 O O . GLN A 1 143 ? 12.891 14.668 -27.484 1.00 92.44 143 GLN A O 1
ATOM 1140 N N . LEU A 1 144 ? 12.169 13.298 -25.860 1.00 93.94 144 LEU A N 1
ATOM 1141 C CA . LEU A 1 144 ? 12.021 12.122 -26.721 1.00 93.94 144 LEU A CA 1
ATOM 1142 C C . LEU A 1 144 ? 10.907 12.320 -27.756 1.00 93.94 144 LEU A C 1
ATOM 1144 O O . LEU A 1 144 ? 11.053 11.891 -28.902 1.00 93.94 144 LEU A O 1
ATOM 1148 N N . LYS A 1 145 ? 9.818 12.994 -27.371 1.00 91.31 145 LYS A N 1
ATOM 1149 C CA . LYS A 1 145 ? 8.725 13.373 -28.272 1.00 91.31 145 LYS A CA 1
ATOM 1150 C C . LYS A 1 145 ? 9.218 14.356 -29.331 1.00 91.31 145 LYS A C 1
ATOM 1152 O O . LYS A 1 145 ? 9.008 14.126 -30.518 1.00 91.31 145 LYS A O 1
ATOM 1157 N N . ASP A 1 146 ? 9.919 15.410 -28.919 1.00 91.44 146 ASP A N 1
ATOM 1158 C CA . ASP A 1 146 ? 10.464 16.427 -29.828 1.00 91.44 146 ASP A CA 1
ATOM 1159 C C . ASP A 1 146 ? 11.518 15.840 -30.779 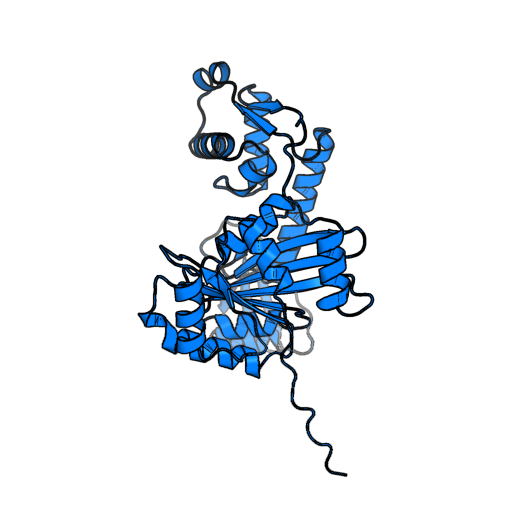1.00 91.44 146 ASP A C 1
ATOM 1161 O O . ASP A 1 146 ? 11.626 16.252 -31.933 1.00 91.44 146 ASP A O 1
ATOM 1165 N N . ALA A 1 147 ? 12.254 14.819 -30.330 1.00 92.25 147 ALA A N 1
ATOM 1166 C CA . ALA A 1 147 ? 13.179 14.044 -31.154 1.00 92.25 147 ALA A CA 1
ATOM 1167 C C . ALA A 1 147 ? 12.485 13.023 -32.083 1.00 92.25 147 ALA A C 1
ATOM 1169 O O . ALA A 1 147 ? 13.161 12.344 -32.859 1.00 92.25 147 ALA A O 1
ATOM 1170 N N . GLY A 1 148 ? 11.157 12.879 -32.004 1.00 92.44 148 GLY A N 1
ATOM 1171 C CA . GLY A 1 148 ? 10.379 11.905 -32.774 1.00 92.44 148 GLY A CA 1
ATOM 1172 C C . GLY A 1 148 ? 10.653 10.446 -32.396 1.00 92.44 148 GLY A C 1
ATOM 1173 O O . GLY A 1 148 ? 10.356 9.545 -33.181 1.00 92.44 148 GLY A O 1
ATOM 1174 N N . VAL A 1 149 ? 11.257 10.210 -31.227 1.00 95.69 149 VAL A N 1
ATOM 1175 C CA . VAL A 1 149 ? 11.553 8.872 -30.692 1.00 95.69 149 VAL A CA 1
ATOM 1176 C C . VAL A 1 149 ? 10.303 8.239 -30.101 1.00 95.69 149 VAL A C 1
ATOM 1178 O O . VAL A 1 149 ? 10.151 7.025 -30.192 1.00 95.69 149 VAL A O 1
ATOM 1181 N N . ILE A 1 150 ? 9.412 9.047 -29.528 1.00 92.69 150 ILE A N 1
ATOM 1182 C CA . ILE A 1 150 ? 8.104 8.599 -29.053 1.00 92.69 150 ILE A CA 1
ATOM 1183 C C . ILE A 1 150 ? 6.997 9.419 -29.703 1.00 92.69 150 ILE A C 1
ATOM 1185 O O . ILE A 1 150 ? 7.166 10.612 -29.964 1.00 92.69 150 ILE A O 1
ATOM 1189 N N . HIS A 1 151 ? 5.848 8.793 -29.916 1.00 89.50 151 HIS A N 1
ATOM 1190 C CA . HIS A 1 151 ? 4.624 9.476 -30.313 1.00 89.50 151 HIS A CA 1
ATOM 1191 C C . HIS A 1 151 ? 3.463 9.052 -29.422 1.00 89.50 151 HIS A C 1
ATOM 1193 O O . HIS A 1 151 ? 3.455 7.962 -28.850 1.00 89.50 151 HIS A O 1
ATOM 1199 N N . PHE A 1 152 ? 2.501 9.960 -29.286 1.00 85.56 152 PHE A N 1
ATOM 1200 C CA . PHE A 1 152 ? 1.276 9.697 -28.553 1.00 85.56 152 PHE A CA 1
ATOM 1201 C C . PHE A 1 152 ? 0.295 8.964 -29.454 1.00 85.56 152 PHE A C 1
ATOM 1203 O O . PHE A 1 152 ? 0.059 9.377 -30.591 1.00 85.56 152 PHE A O 1
ATOM 1210 N N . VAL A 1 153 ? -0.262 7.881 -28.933 1.00 82.62 153 VAL A N 1
ATOM 1211 C CA . VAL A 1 153 ? -1.325 7.121 -29.574 1.00 82.62 153 VAL A CA 1
ATOM 1212 C C . VAL A 1 153 ? -2.568 7.310 -28.715 1.00 82.62 153 VAL A C 1
ATOM 1214 O O . VAL A 1 153 ? -2.577 6.943 -27.535 1.00 82.62 153 VAL A O 1
ATOM 1217 N N . GLY A 1 154 ? -3.602 7.922 -29.297 1.00 62.16 154 GLY A N 1
ATOM 1218 C CA . GLY A 1 154 ? -4.908 8.026 -28.657 1.00 62.16 154 GLY A CA 1
ATOM 1219 C C . GLY A 1 154 ? -5.429 6.625 -28.341 1.00 62.16 154 GLY A C 1
ATOM 1220 O O . GLY A 1 154 ? -5.334 5.720 -29.171 1.00 62.16 154 GLY A O 1
ATOM 1221 N N . GLN A 1 155 ? -5.932 6.417 -27.127 1.00 55.78 155 GLN A N 1
ATOM 1222 C CA . GLN A 1 155 ? -6.487 5.120 -26.750 1.00 55.78 155 GLN A CA 1
ATOM 1223 C C . GLN A 1 155 ? -7.851 4.904 -27.426 1.00 55.78 155 GLN A C 1
ATOM 1225 O O . GLN A 1 155 ? -8.765 5.704 -27.228 1.00 55.78 155 GLN A O 1
ATOM 1230 N N . GLU A 1 156 ? -8.037 3.769 -28.111 1.00 44.53 156 GLU A N 1
ATOM 1231 C CA . GLU A 1 156 ? -9.292 3.037 -27.913 1.00 44.53 156 GLU A CA 1
ATOM 1232 C C . GLU A 1 156 ? -9.299 2.587 -26.447 1.00 44.53 156 GLU A C 1
ATOM 1234 O O . GLU A 1 156 ? -8.261 2.125 -25.958 1.00 44.53 156 GLU A O 1
ATOM 1239 N N . PRO A 1 157 ? -10.401 2.779 -25.705 1.00 41.53 157 PRO A N 1
ATOM 1240 C CA . PRO A 1 157 ? -10.439 2.451 -24.294 1.00 41.53 157 PRO A CA 1
ATOM 1241 C C . PRO A 1 157 ? -10.191 0.949 -24.159 1.00 41.53 157 PRO A C 1
ATOM 1243 O O . PRO A 1 157 ? -11.084 0.149 -24.415 1.00 41.53 157 PRO A O 1
ATOM 1246 N N . MET A 1 158 ? -8.983 0.555 -23.737 1.00 42.50 158 MET A N 1
ATOM 1247 C CA . MET A 1 158 ? -8.839 -0.718 -23.038 1.00 42.50 158 MET A CA 1
ATOM 1248 C C . MET A 1 158 ? -9.940 -0.722 -21.986 1.00 42.50 158 MET A C 1
ATOM 1250 O O . MET A 1 158 ? -10.050 0.262 -21.251 1.00 42.50 158 MET A O 1
ATOM 1254 N N . GLU A 1 159 ? -10.781 -1.753 -21.959 1.00 43.34 159 GLU A N 1
ATOM 1255 C CA . GLU A 1 159 ? -11.761 -1.944 -20.895 1.00 43.34 159 GLU A CA 1
ATOM 1256 C C . GLU A 1 159 ? -10.989 -1.953 -19.573 1.00 43.34 159 GLU A C 1
ATOM 1258 O O . GLU A 1 159 ? -10.334 -2.925 -19.204 1.00 43.34 159 GLU A O 1
ATOM 1263 N N . ARG A 1 160 ? -10.938 -0.787 -18.925 1.00 50.81 160 ARG A N 1
ATOM 1264 C CA . ARG A 1 160 ? -10.200 -0.589 -17.686 1.00 50.81 160 ARG A CA 1
ATOM 1265 C C . ARG A 1 160 ? -10.997 -1.300 -16.613 1.00 50.81 160 ARG A C 1
ATOM 1267 O O . ARG A 1 160 ? -12.156 -0.952 -16.388 1.00 50.81 160 ARG A O 1
ATOM 1274 N N . GLU A 1 161 ? -10.374 -2.240 -15.916 1.00 59.38 161 GLU A N 1
ATOM 1275 C CA . GLU A 1 161 ? -10.889 -2.690 -14.630 1.00 59.38 161 GLU A CA 1
ATOM 1276 C C . GLU A 1 161 ? -10.757 -1.523 -13.640 1.00 59.38 161 GLU A C 1
ATOM 1278 O O . GLU A 1 161 ? -9.742 -1.346 -12.985 1.00 59.38 161 GLU A O 1
ATOM 1283 N N . ALA A 1 162 ? -11.745 -0.635 -13.603 1.00 70.44 162 ALA A N 1
ATOM 1284 C CA . ALA A 1 162 ? -11.849 0.421 -12.606 1.00 70.44 162 ALA A CA 1
ATOM 1285 C C . ALA A 1 162 ? -12.840 -0.001 -11.520 1.00 70.44 162 ALA A C 1
ATOM 1287 O O . ALA A 1 162 ? -13.599 -0.960 -11.693 1.00 70.44 162 ALA A O 1
ATOM 1288 N N . LEU A 1 163 ? -12.864 0.742 -10.410 1.00 80.44 163 LEU A N 1
ATOM 1289 C CA . LEU A 1 163 ? -14.000 0.640 -9.502 1.00 80.44 163 LEU A CA 1
ATOM 1290 C C . LEU A 1 163 ? -15.257 1.053 -10.269 1.00 80.44 163 LEU A C 1
ATOM 1292 O O . LEU A 1 163 ? -15.323 2.148 -10.833 1.00 80.44 163 LEU A O 1
ATOM 1296 N N . LEU A 1 164 ? -16.230 0.155 -10.305 1.00 84.88 164 LEU A N 1
ATOM 1297 C CA . LEU A 1 164 ? -17.525 0.409 -10.903 1.00 84.88 164 LEU A CA 1
ATOM 1298 C C . LEU A 1 164 ? -18.377 1.264 -9.948 1.00 84.88 164 LEU A C 1
ATOM 1300 O O . LEU A 1 164 ? -18.113 1.292 -8.740 1.00 84.88 164 LEU A O 1
ATOM 1304 N N . PRO A 1 165 ? -19.414 1.961 -10.443 1.00 85.25 165 PRO A N 1
ATOM 1305 C CA . PRO A 1 165 ? -20.312 2.739 -9.591 1.00 85.25 165 PRO A CA 1
ATOM 1306 C C . PRO A 1 165 ? -20.891 1.935 -8.416 1.00 85.25 165 PRO A C 1
ATOM 1308 O O . PRO A 1 165 ? -21.039 2.474 -7.320 1.00 85.25 165 PRO A O 1
ATOM 1311 N N . GLU A 1 166 ? -21.146 0.640 -8.611 1.00 87.69 166 GLU A N 1
ATOM 1312 C CA . GLU A 1 166 ? -21.647 -0.268 -7.576 1.00 87.69 166 GLU A CA 1
ATOM 1313 C C . GLU A 1 166 ? -20.615 -0.500 -6.460 1.00 87.69 166 GLU A C 1
ATOM 1315 O O . GLU A 1 166 ? -20.986 -0.647 -5.297 1.00 87.69 166 GLU A O 1
ATOM 1320 N N . ASP A 1 167 ? -19.316 -0.471 -6.780 1.00 90.00 167 ASP A N 1
ATOM 1321 C CA . ASP A 1 167 ? -18.240 -0.571 -5.783 1.00 90.00 167 ASP A CA 1
ATOM 1322 C C . ASP A 1 167 ? -18.235 0.647 -4.878 1.00 90.00 167 ASP A C 1
ATOM 1324 O O . ASP A 1 167 ? -18.146 0.545 -3.655 1.00 90.00 167 ASP A O 1
ATOM 1328 N N . VAL A 1 168 ? -18.343 1.820 -5.498 1.00 90.00 168 VAL A N 1
ATOM 1329 C CA . VAL A 1 168 ? -18.360 3.095 -4.789 1.00 90.00 168 VAL A CA 1
ATOM 1330 C C . VAL A 1 168 ? -19.594 3.175 -3.899 1.00 90.00 168 VAL A C 1
ATOM 1332 O O . VAL A 1 168 ? -19.478 3.561 -2.736 1.00 90.00 168 VAL A O 1
ATOM 1335 N N . GLN A 1 169 ? -20.748 2.747 -4.413 1.00 89.50 169 GLN A N 1
ATOM 1336 C CA . GLN A 1 169 ? -21.986 2.671 -3.648 1.00 89.50 169 GLN A CA 1
ATOM 1337 C C . GLN A 1 169 ? -21.861 1.714 -2.459 1.00 89.50 169 GLN A C 1
ATOM 1339 O O . GLN A 1 169 ? -22.248 2.080 -1.350 1.00 89.50 169 GLN A O 1
ATOM 1344 N N . PHE A 1 170 ? -21.280 0.526 -2.655 1.00 92.62 170 PHE A N 1
ATOM 1345 C CA . PHE A 1 170 ? -21.029 -0.411 -1.561 1.00 92.62 170 PHE A CA 1
ATOM 1346 C C . PHE A 1 170 ? -20.190 0.243 -0.459 1.00 92.62 170 PHE A C 1
ATOM 1348 O O . PHE A 1 170 ? -20.599 0.227 0.702 1.00 92.62 170 PHE A O 1
ATOM 1355 N N . LEU A 1 171 ? -19.059 0.860 -0.818 1.00 92.19 171 LEU A N 1
ATOM 1356 C CA . LEU A 1 171 ? -18.169 1.502 0.151 1.00 92.19 171 LEU A CA 1
ATOM 1357 C C . LEU A 1 171 ? -18.866 2.655 0.885 1.00 92.19 171 LEU A C 1
ATOM 1359 O O . LEU A 1 171 ? -18.691 2.798 2.091 1.00 92.19 171 LEU A O 1
ATOM 1363 N N . GLN A 1 172 ? -19.676 3.454 0.188 1.00 91.06 172 GLN A N 1
ATOM 1364 C CA . GLN A 1 172 ? -20.457 4.540 0.792 1.00 91.06 172 GLN A CA 1
ATOM 1365 C C . GLN A 1 172 ? -21.524 4.047 1.770 1.00 91.06 172 GLN A C 1
ATOM 1367 O O . GLN A 1 172 ? -21.788 4.725 2.753 1.00 91.06 172 GLN A O 1
ATOM 1372 N N . GLN A 1 173 ? -22.148 2.903 1.491 1.00 90.00 173 GLN A N 1
ATOM 1373 C CA . GLN A 1 173 ? -23.232 2.366 2.315 1.00 90.00 173 GLN A CA 1
ATOM 1374 C C . GLN A 1 173 ? -22.732 1.544 3.503 1.00 90.00 173 GLN A C 1
ATOM 1376 O O . GLN A 1 173 ? -23.387 1.526 4.540 1.00 90.00 173 GLN A O 1
ATOM 1381 N N . HIS A 1 174 ? -21.609 0.842 3.343 1.00 91.12 174 HIS A N 1
ATOM 1382 C CA . HIS A 1 174 ? -21.175 -0.168 4.308 1.00 91.12 174 HIS A CA 1
ATOM 1383 C C . HIS A 1 174 ? -19.895 0.203 5.043 1.00 91.12 174 HIS A C 1
ATOM 1385 O O . HIS A 1 174 ? -19.689 -0.304 6.133 1.00 91.12 174 HIS A O 1
ATOM 1391 N N . VAL A 1 175 ? -19.031 1.051 4.475 1.00 92.50 175 VAL A N 1
ATOM 1392 C CA . VAL A 1 175 ? -17.702 1.322 5.048 1.00 92.50 175 VAL A CA 1
ATOM 1393 C C . VAL A 1 175 ? -17.561 2.766 5.514 1.00 92.50 175 VAL A C 1
ATOM 1395 O O . VAL A 1 175 ? -17.033 3.022 6.598 1.00 92.50 175 VAL A O 1
ATOM 1398 N N . PHE A 1 176 ? -18.007 3.724 4.703 1.00 91.19 176 PHE A N 1
ATOM 1399 C CA . PHE A 1 176 ? -17.923 5.139 5.039 1.00 91.19 176 PHE A CA 1
ATOM 1400 C C . PHE A 1 176 ? -19.132 5.589 5.872 1.00 91.19 176 PHE A C 1
ATOM 1402 O O . PHE A 1 176 ? -20.260 5.219 5.561 1.00 91.19 176 PHE A O 1
ATOM 1409 N N . PRO A 1 177 ? -18.921 6.435 6.895 1.00 82.56 177 PRO A N 1
ATOM 1410 C CA . PRO A 1 177 ? -20.006 7.161 7.544 1.00 82.56 177 PRO A CA 1
ATOM 1411 C C . PRO A 1 177 ? -20.785 8.045 6.557 1.00 82.56 177 PRO A C 1
ATOM 1413 O O . PRO A 1 177 ? -20.266 8.447 5.509 1.00 82.56 177 PRO A O 1
ATOM 1416 N N . GLU A 1 178 ? -22.015 8.410 6.918 1.00 81.75 178 GLU A N 1
ATOM 1417 C CA . GLU A 1 178 ? -22.843 9.295 6.096 1.00 81.75 178 GLU A CA 1
ATOM 1418 C C . GLU A 1 178 ? -22.157 10.646 5.827 1.00 81.75 178 GLU A C 1
ATOM 1420 O O . GLU A 1 178 ? -21.505 11.229 6.694 1.00 81.75 178 GLU A O 1
ATOM 1425 N N . ASN A 1 179 ? -22.339 11.175 4.612 1.00 78.75 179 ASN A N 1
ATOM 1426 C CA . ASN A 1 179 ? -21.842 12.489 4.172 1.00 78.75 179 ASN A CA 1
ATOM 1427 C C . ASN A 1 179 ? -20.314 12.676 4.198 1.00 78.75 179 ASN A C 1
ATOM 1429 O O . ASN A 1 179 ? -19.818 13.805 4.150 1.00 78.75 179 ASN A O 1
ATOM 1433 N N . VAL A 1 180 ? -19.545 11.588 4.222 1.00 83.75 180 VAL A N 1
ATOM 1434 C CA . VAL A 1 180 ? -18.088 11.669 4.126 1.00 83.75 180 VAL A CA 1
ATOM 1435 C C . VAL A 1 180 ? -17.664 12.005 2.697 1.00 83.75 180 VAL A C 1
ATOM 1437 O O . VAL A 1 180 ? -18.052 11.352 1.732 1.00 83.75 180 VAL A O 1
ATOM 1440 N N . THR A 1 181 ? -16.817 13.026 2.566 1.00 82.12 181 THR A N 1
ATOM 1441 C CA . THR A 1 181 ? -16.187 13.426 1.294 1.00 82.12 181 THR A CA 1
ATOM 1442 C C . THR A 1 181 ? -14.757 12.897 1.155 1.00 82.12 181 THR A C 1
ATOM 1444 O O . THR A 1 181 ? -14.139 12.974 0.087 1.00 82.12 181 THR A O 1
ATOM 1447 N N . PHE A 1 182 ? -14.212 12.340 2.238 1.00 86.38 182 PHE A N 1
ATOM 1448 C CA . PHE A 1 182 ? -12.845 11.849 2.306 1.00 86.38 182 PHE A CA 1
ATOM 1449 C C . PHE A 1 182 ? -12.714 10.632 3.226 1.00 86.38 182 PHE A C 1
ATOM 1451 O O . PHE A 1 182 ? -12.869 10.748 4.439 1.00 86.38 182 PHE A O 1
ATOM 1458 N N . GLY A 1 183 ? -12.390 9.486 2.635 1.00 88.56 183 GLY A N 1
ATOM 1459 C CA . GLY A 1 183 ? -12.077 8.245 3.327 1.00 88.56 183 GLY A CA 1
ATOM 1460 C C . GLY A 1 183 ? -10.574 7.982 3.426 1.00 88.56 183 GLY A C 1
ATOM 1461 O O . GLY A 1 183 ? -9.784 8.436 2.594 1.00 88.56 183 GLY A O 1
ATOM 1462 N N . LYS A 1 184 ? -10.180 7.201 4.428 1.00 92.94 184 LYS A N 1
ATOM 1463 C CA . LYS A 1 184 ? -8.823 6.723 4.681 1.00 92.94 184 LYS A CA 1
ATOM 1464 C C . LYS A 1 184 ? -8.860 5.225 4.960 1.00 92.94 184 LYS A C 1
ATOM 1466 O O . LYS A 1 184 ? -9.490 4.795 5.926 1.00 92.94 184 LYS A O 1
ATOM 1471 N N . PHE A 1 185 ? -8.149 4.452 4.146 1.00 95.38 185 PHE A N 1
ATOM 1472 C CA . PHE A 1 185 ? -7.864 3.039 4.387 1.00 95.38 185 PHE A CA 1
ATOM 1473 C C . PHE A 1 185 ? -6.384 2.855 4.699 1.00 95.38 185 PHE A C 1
ATOM 1475 O O . PHE A 1 185 ? -5.526 3.506 4.098 1.00 95.38 185 PHE A O 1
ATOM 1482 N N . ILE A 1 186 ? -6.081 1.936 5.607 1.00 95.06 186 ILE A N 1
ATOM 1483 C CA . ILE A 1 186 ? -4.707 1.553 5.922 1.00 95.06 186 ILE A CA 1
ATOM 1484 C C . ILE A 1 186 ? -4.512 0.093 5.520 1.00 95.06 186 ILE A C 1
ATOM 1486 O O . ILE A 1 186 ? -5.261 -0.778 5.936 1.00 95.06 186 ILE A O 1
ATOM 1490 N N . VAL A 1 187 ? -3.498 -0.173 4.708 1.00 95.62 187 VAL A N 1
ATOM 1491 C CA . VAL A 1 187 ? -3.038 -1.509 4.340 1.00 95.62 187 VAL A CA 1
ATOM 1492 C C . VAL A 1 187 ? -1.806 -1.817 5.185 1.00 95.62 187 VAL A C 1
ATOM 1494 O O . VAL A 1 187 ? -0.805 -1.109 5.114 1.00 95.62 187 VAL A O 1
ATOM 1497 N N . VAL A 1 188 ? -1.873 -2.853 6.007 1.00 94.12 188 VAL A N 1
ATOM 1498 C CA . VAL A 1 188 ? -0.844 -3.200 6.992 1.00 94.12 188 VAL A CA 1
ATOM 1499 C C . VAL A 1 188 ? -0.352 -4.620 6.744 1.00 94.12 188 VAL A C 1
ATOM 1501 O O . VAL A 1 188 ? -1.065 -5.447 6.189 1.00 94.12 188 VAL A O 1
ATOM 1504 N N . GLY A 1 189 ? 0.887 -4.911 7.122 1.00 92.38 189 GLY A N 1
ATOM 1505 C CA . GLY A 1 189 ? 1.462 -6.248 7.020 1.00 92.38 189 GLY A CA 1
ATOM 1506 C C . GLY A 1 189 ? 2.981 -6.226 7.125 1.00 92.38 189 GLY A C 1
ATOM 1507 O O . GLY A 1 189 ? 3.626 -5.190 6.919 1.00 92.38 189 GLY A O 1
ATOM 1508 N N . LEU A 1 190 ? 3.566 -7.381 7.428 1.00 89.94 190 LEU A N 1
ATOM 1509 C CA . LEU A 1 190 ? 5.019 -7.542 7.496 1.00 89.94 190 LEU A CA 1
ATOM 1510 C C . LEU A 1 190 ? 5.685 -7.200 6.152 1.00 89.94 190 LEU A C 1
ATOM 1512 O O . LEU A 1 190 ? 5.022 -7.250 5.109 1.00 89.94 190 LEU A O 1
ATOM 1516 N N . PRO A 1 191 ? 6.983 -6.845 6.123 1.00 85.00 191 PRO A N 1
ATOM 1517 C CA . PRO A 1 191 ? 7.729 -6.758 4.868 1.00 85.00 191 PRO A CA 1
ATOM 1518 C C . PRO A 1 191 ? 7.495 -8.015 4.021 1.00 85.00 191 PRO A C 1
ATOM 1520 O O . PRO A 1 191 ? 7.382 -9.088 4.598 1.00 85.00 191 PRO A O 1
ATOM 1523 N N . THR A 1 192 ? 7.415 -7.846 2.695 1.00 84.69 192 THR A N 1
ATOM 1524 C CA . THR A 1 192 ? 7.066 -8.867 1.673 1.00 84.69 192 THR A CA 1
ATOM 1525 C C . THR A 1 192 ? 5.602 -9.285 1.557 1.00 84.69 192 THR A C 1
ATOM 1527 O O . THR A 1 192 ? 5.262 -9.913 0.569 1.00 84.69 192 THR A O 1
ATOM 1530 N N . SER A 1 193 ? 4.687 -8.839 2.425 1.00 90.38 193 SER A N 1
ATOM 1531 C CA . SER A 1 193 ? 3.279 -9.281 2.356 1.00 90.38 193 SER A CA 1
ATOM 1532 C C . SER A 1 193 ? 2.449 -8.825 1.141 1.00 90.38 193 SER A C 1
ATOM 1534 O O . SER A 1 193 ? 1.260 -9.126 1.081 1.00 90.38 193 SER A O 1
ATOM 1536 N N . GLY A 1 194 ? 3.024 -8.100 0.175 1.00 89.12 194 GLY A N 1
ATOM 1537 C CA . GLY A 1 194 ? 2.308 -7.667 -1.034 1.00 89.12 194 GLY A CA 1
ATOM 1538 C C . GLY A 1 194 ? 1.614 -6.298 -0.948 1.00 89.12 194 GLY A C 1
ATOM 1539 O O . GLY A 1 194 ? 0.781 -5.967 -1.787 1.00 89.12 194 GLY A O 1
ATOM 1540 N N . LYS A 1 195 ? 1.899 -5.488 0.082 1.00 92.44 195 LYS A N 1
ATOM 1541 C CA . LYS A 1 195 ? 1.250 -4.171 0.306 1.00 92.44 195 LYS A CA 1
ATOM 1542 C C . LYS A 1 195 ? 1.540 -3.167 -0.804 1.00 92.44 195 LYS A C 1
ATOM 1544 O O . LYS A 1 195 ? 0.640 -2.449 -1.234 1.00 92.44 195 LYS A O 1
ATOM 1549 N N . SER A 1 196 ? 2.795 -3.094 -1.239 1.00 87.75 196 SER A N 1
ATOM 1550 C CA . SER A 1 196 ? 3.212 -2.148 -2.272 1.00 87.75 196 SER A CA 1
ATOM 1551 C C . SER A 1 196 ? 2.553 -2.502 -3.599 1.00 87.75 196 SER A C 1
ATOM 1553 O O . SER A 1 196 ? 2.059 -1.621 -4.295 1.00 87.75 196 SER A O 1
ATOM 1555 N N . GLU A 1 197 ? 2.479 -3.793 -3.915 1.00 89.69 197 GLU A N 1
ATOM 1556 C CA . GLU A 1 197 ? 1.746 -4.349 -5.049 1.00 89.69 197 GLU A CA 1
ATOM 1557 C C . GLU A 1 197 ? 0.258 -4.010 -4.948 1.00 89.69 197 GLU A C 1
ATOM 1559 O O . GLU A 1 197 ? -0.301 -3.464 -5.893 1.00 89.69 197 GLU A O 1
ATOM 1564 N N . PHE A 1 198 ? -0.357 -4.219 -3.782 1.00 93.19 198 PHE A N 1
ATOM 1565 C CA . PHE A 1 198 ? -1.768 -3.916 -3.541 1.00 93.19 198 PHE A CA 1
ATOM 1566 C C . PHE A 1 198 ? -2.084 -2.443 -3.828 1.00 93.19 198 PHE A C 1
ATOM 1568 O O . PHE A 1 198 ? -3.014 -2.116 -4.568 1.00 93.19 198 PHE A O 1
ATOM 1575 N N . ILE A 1 199 ? -1.279 -1.531 -3.279 1.00 90.88 199 ILE A N 1
ATOM 1576 C CA . ILE A 1 199 ? -1.491 -0.092 -3.457 1.00 90.88 199 ILE A CA 1
ATOM 1577 C C . ILE A 1 199 ? -1.178 0.325 -4.890 1.00 90.88 199 ILE A C 1
ATOM 1579 O O . ILE A 1 199 ? -1.892 1.163 -5.431 1.00 90.88 199 ILE A O 1
ATOM 1583 N N . ARG A 1 200 ? -0.166 -0.267 -5.536 1.00 86.50 200 ARG A N 1
ATOM 1584 C CA . ARG A 1 200 ? 0.133 -0.038 -6.960 1.00 86.50 200 ARG A CA 1
ATOM 1585 C C . ARG A 1 200 ? -1.030 -0.436 -7.851 1.00 86.50 200 ARG A C 1
ATOM 1587 O O . ARG A 1 200 ? -1.406 0.359 -8.705 1.00 86.50 200 ARG A O 1
ATOM 1594 N N . THR A 1 201 ? -1.618 -1.607 -7.630 1.00 86.44 201 THR A N 1
ATOM 1595 C CA . THR A 1 201 ? -2.799 -2.079 -8.364 1.00 86.44 201 THR A CA 1
ATOM 1596 C C . THR A 1 201 ? -3.945 -1.089 -8.214 1.00 86.44 201 THR A C 1
ATOM 1598 O O . THR A 1 201 ? -4.539 -0.656 -9.199 1.00 86.44 201 THR A O 1
ATOM 1601 N N . PHE A 1 202 ? -4.194 -0.633 -6.988 1.00 82.50 202 PHE A N 1
ATOM 1602 C CA . PHE A 1 202 ? -5.247 0.337 -6.717 1.00 82.50 202 PHE A CA 1
ATOM 1603 C C . PHE A 1 202 ? -4.962 1.732 -7.307 1.00 82.50 202 PHE A C 1
ATOM 1605 O O . PHE A 1 202 ? -5.871 2.407 -7.797 1.00 82.50 202 PHE A O 1
ATOM 1612 N N . ALA A 1 203 ? -3.700 2.170 -7.281 1.00 78.62 203 ALA A N 1
ATOM 1613 C CA . ALA A 1 203 ? -3.257 3.468 -7.780 1.00 78.62 203 ALA A CA 1
ATOM 1614 C C . ALA A 1 203 ? -3.230 3.533 -9.313 1.00 78.62 203 ALA A C 1
ATOM 1616 O O . ALA A 1 203 ? -3.722 4.508 -9.883 1.00 78.62 203 ALA A O 1
ATOM 1617 N N . GLY A 1 204 ? -2.682 2.509 -9.976 1.00 68.06 204 GLY A N 1
ATOM 1618 C CA . GLY A 1 204 ? -2.500 2.460 -11.430 1.00 68.06 204 GLY A CA 1
ATOM 1619 C C . GLY A 1 204 ? -3.822 2.586 -12.180 1.00 68.06 204 GLY A C 1
ATOM 1620 O O . GLY A 1 204 ? -3.965 3.435 -13.058 1.00 68.06 204 GLY A O 1
ATOM 1621 N N . LEU A 1 205 ? -4.840 1.851 -11.735 1.00 65.44 205 LEU A N 1
ATOM 1622 C CA . LEU A 1 205 ? -6.169 1.868 -12.352 1.00 65.44 205 LEU A CA 1
ATOM 1623 C C . LEU A 1 205 ? -6.902 3.199 -12.179 1.00 65.44 205 LEU A C 1
ATOM 1625 O O . LEU A 1 205 ? -7.632 3.636 -13.069 1.00 65.44 205 LEU A O 1
ATOM 1629 N N . ASN A 1 206 ? -6.653 3.885 -11.064 1.00 61.81 206 ASN A N 1
ATOM 1630 C CA . ASN A 1 206 ? -7.206 5.208 -10.790 1.00 61.81 206 ASN A CA 1
ATOM 1631 C C . ASN A 1 206 ? -6.335 6.352 -11.317 1.00 61.81 206 ASN A C 1
ATOM 1633 O O . ASN A 1 206 ? -6.649 7.516 -11.054 1.00 61.81 206 ASN A O 1
ATOM 1637 N N . GLN A 1 207 ? -5.236 6.051 -12.022 1.00 64.12 207 GLN A N 1
ATOM 1638 C CA . GLN A 1 207 ? -4.266 7.055 -12.466 1.00 64.12 207 GLN A CA 1
ATOM 1639 C C . GLN A 1 207 ? -3.823 7.965 -11.309 1.00 64.12 207 GLN A C 1
ATOM 1641 O O . GLN A 1 207 ? -3.633 9.177 -11.456 1.00 64.12 207 GLN A O 1
ATOM 1646 N N . ALA A 1 208 ? -3.707 7.387 -10.117 1.00 66.75 208 ALA A N 1
ATOM 1647 C CA . ALA A 1 208 ? -3.357 8.118 -8.921 1.00 66.75 208 ALA A CA 1
ATOM 1648 C C . ALA A 1 208 ? -1.846 8.047 -8.688 1.00 66.75 208 ALA A C 1
ATOM 1650 O O . ALA A 1 208 ? -1.232 6.997 -8.882 1.00 66.75 208 ALA A O 1
ATOM 1651 N N . PRO A 1 209 ? -1.214 9.155 -8.268 1.00 67.06 209 PRO A N 1
ATOM 1652 C CA . PRO A 1 209 ? 0.200 9.133 -7.938 1.00 67.06 209 PRO A CA 1
ATOM 1653 C C . PRO A 1 209 ? 0.431 8.192 -6.753 1.00 67.06 209 PRO A C 1
ATOM 1655 O O . PRO A 1 209 ? -0.256 8.286 -5.731 1.00 67.06 209 PRO A O 1
ATOM 1658 N N . LEU A 1 210 ? 1.413 7.306 -6.892 1.00 74.12 210 LEU A N 1
ATOM 1659 C CA . LEU A 1 210 ? 1.951 6.525 -5.788 1.00 74.12 210 LEU A CA 1
ATOM 1660 C C . LEU A 1 210 ? 3.167 7.248 -5.218 1.00 74.12 210 LEU A C 1
ATOM 1662 O O . LEU A 1 210 ? 4.047 7.684 -5.961 1.00 74.12 210 LEU A O 1
ATOM 1666 N N . LYS A 1 211 ? 3.229 7.358 -3.896 1.00 71.38 211 LYS A N 1
ATOM 1667 C CA . LYS A 1 211 ? 4.393 7.862 -3.176 1.00 71.38 211 LYS A CA 1
ATOM 1668 C C . LYS A 1 211 ? 4.882 6.820 -2.196 1.00 71.38 211 LYS A C 1
ATOM 1670 O O . LYS A 1 211 ? 4.080 6.261 -1.464 1.00 71.38 211 LYS A O 1
ATOM 1675 N N . GLN A 1 212 ? 6.192 6.640 -2.144 1.00 72.12 212 GLN A N 1
ATOM 1676 C CA . GLN A 1 212 ? 6.848 5.784 -1.169 1.00 72.12 212 GLN A CA 1
ATOM 1677 C C . GLN A 1 212 ? 7.756 6.651 -0.297 1.00 72.12 212 GLN A C 1
ATOM 1679 O O . GLN A 1 212 ? 8.606 7.386 -0.804 1.00 72.12 212 GLN A O 1
ATOM 1684 N N . VAL A 1 213 ? 7.546 6.609 1.014 1.00 64.25 213 VAL A N 1
ATOM 1685 C CA . VAL A 1 213 ? 8.319 7.350 2.011 1.00 64.25 213 VAL A CA 1
ATOM 1686 C C . VAL A 1 213 ? 8.726 6.372 3.100 1.00 64.25 213 VAL A C 1
ATOM 1688 O O . VAL A 1 213 ? 7.888 5.946 3.885 1.00 64.25 213 VAL A O 1
ATOM 1691 N N . GLN A 1 214 ? 10.016 6.029 3.159 1.00 69.88 214 GLN A N 1
ATOM 1692 C CA . GLN A 1 214 ? 10.523 4.982 4.058 1.00 69.88 214 GLN A CA 1
ATOM 1693 C C . GLN A 1 214 ? 9.717 3.673 3.890 1.00 69.88 214 GLN A C 1
ATOM 1695 O O . GLN A 1 214 ? 9.717 3.086 2.809 1.00 69.88 214 GLN A O 1
ATOM 1700 N N . SER A 1 215 ? 9.015 3.268 4.948 1.00 68.94 215 SER A N 1
ATOM 1701 C CA . SER A 1 215 ? 8.196 2.064 5.077 1.00 68.94 215 SER A CA 1
ATOM 1702 C C . SER A 1 215 ? 6.703 2.309 4.813 1.00 68.94 215 SER A C 1
ATOM 1704 O O . SER A 1 215 ? 5.882 1.431 5.092 1.00 68.94 215 SER A O 1
ATOM 1706 N N . LEU A 1 216 ? 6.354 3.500 4.306 1.00 79.31 216 LEU A N 1
ATOM 1707 C CA . LEU A 1 216 ? 4.997 3.935 3.988 1.00 79.31 216 LEU A CA 1
ATOM 1708 C C . LEU A 1 216 ? 4.808 4.105 2.476 1.00 79.31 216 LEU A C 1
ATOM 1710 O O . LEU A 1 216 ? 5.434 4.967 1.859 1.00 79.31 216 LEU A O 1
ATOM 1714 N N . ASP A 1 217 ? 3.870 3.360 1.905 1.00 83.62 217 ASP A N 1
ATOM 1715 C CA . ASP A 1 217 ? 3.290 3.639 0.594 1.00 83.62 217 ASP A CA 1
ATOM 1716 C C . ASP A 1 217 ? 2.035 4.505 0.746 1.00 83.62 217 ASP A C 1
ATOM 1718 O O . ASP A 1 217 ? 1.274 4.371 1.702 1.00 83.62 217 ASP A O 1
ATOM 1722 N N . PHE A 1 218 ? 1.790 5.412 -0.192 1.00 85.06 218 PHE A N 1
ATOM 1723 C CA . PHE A 1 218 ? 0.657 6.327 -0.136 1.00 85.06 218 PHE A CA 1
ATOM 1724 C C . PHE A 1 218 ? 0.098 6.622 -1.521 1.00 85.06 218 PHE A C 1
ATOM 1726 O O . PHE A 1 218 ? 0.832 6.975 -2.446 1.00 85.06 218 PHE A O 1
ATOM 1733 N N . THR A 1 219 ? -1.225 6.572 -1.642 1.00 84.62 219 THR A N 1
ATOM 1734 C CA . THR A 1 219 ? -1.932 7.094 -2.810 1.00 84.62 219 THR A CA 1
ATOM 1735 C C . THR A 1 219 ? -3.274 7.704 -2.417 1.00 84.62 219 THR A C 1
ATOM 1737 O O . THR A 1 219 ? -3.828 7.415 -1.355 1.00 84.62 219 THR A O 1
ATOM 1740 N N . ARG A 1 220 ? -3.811 8.564 -3.284 1.00 84.38 220 ARG A N 1
ATOM 1741 C CA . ARG A 1 220 ? -5.138 9.160 -3.126 1.00 84.38 220 ARG A CA 1
ATOM 1742 C C . ARG A 1 220 ? -5.898 9.046 -4.432 1.00 84.38 220 ARG A C 1
ATOM 1744 O O . ARG A 1 220 ? -5.509 9.658 -5.427 1.00 84.38 220 ARG A O 1
ATOM 1751 N N . ILE A 1 221 ? -7.003 8.319 -4.393 1.00 84.69 221 ILE A N 1
ATOM 1752 C CA . ILE A 1 221 ? -7.881 8.104 -5.533 1.00 84.69 221 ILE A CA 1
ATOM 1753 C C . ILE A 1 221 ? -9.175 8.900 -5.359 1.00 84.69 221 ILE A C 1
ATOM 1755 O O . ILE A 1 221 ? -9.585 9.230 -4.244 1.00 84.69 221 ILE A O 1
ATOM 1759 N N . ARG A 1 222 ? -9.821 9.242 -6.470 1.00 82.31 222 ARG A N 1
ATOM 1760 C CA . ARG A 1 222 ? -11.164 9.821 -6.462 1.00 82.31 222 ARG A CA 1
ATOM 1761 C C . ARG A 1 222 ? -12.141 8.699 -6.800 1.00 82.31 222 ARG A C 1
ATOM 1763 O O . ARG A 1 222 ? -12.034 8.144 -7.882 1.00 82.31 222 ARG A O 1
ATOM 1770 N N . LEU A 1 223 ? -13.045 8.378 -5.876 1.00 84.81 223 LEU A N 1
ATOM 1771 C CA . LEU A 1 223 ? -14.052 7.332 -6.075 1.00 84.81 223 LEU A CA 1
ATOM 1772 C C . LEU A 1 223 ? -15.209 7.846 -6.938 1.00 84.81 223 LEU A C 1
ATOM 1774 O O . LEU A 1 223 ? -15.667 7.159 -7.840 1.00 84.81 223 LEU A O 1
ATOM 1778 N N . ASN A 1 224 ? -15.651 9.079 -6.689 1.00 83.38 224 ASN A N 1
ATOM 1779 C CA . ASN A 1 224 ? -16.626 9.807 -7.503 1.00 83.38 224 ASN A CA 1
ATOM 1780 C C . ASN A 1 224 ? -16.422 11.326 -7.311 1.00 83.38 224 ASN A C 1
ATOM 1782 O O . ASN A 1 224 ? -15.438 11.756 -6.703 1.00 83.38 224 ASN A O 1
ATOM 1786 N N . ASP A 1 225 ? -17.333 12.159 -7.813 1.00 77.88 225 ASP A N 1
ATOM 1787 C CA . ASP A 1 225 ? -17.195 13.620 -7.737 1.00 77.88 225 ASP A CA 1
ATOM 1788 C C . ASP A 1 225 ? -17.169 14.181 -6.304 1.00 77.88 225 ASP A C 1
ATOM 1790 O O . ASP A 1 225 ? -16.543 15.217 -6.066 1.00 77.88 225 ASP A O 1
ATOM 1794 N N . SER A 1 226 ? -17.794 13.496 -5.343 1.00 79.31 226 SER A N 1
ATOM 1795 C CA . SER A 1 226 ? -17.924 13.950 -3.953 1.00 79.31 226 SER A CA 1
ATOM 1796 C C . SER A 1 226 ? -17.027 13.208 -2.960 1.00 79.31 226 SER A C 1
ATOM 1798 O O . SER A 1 226 ? -16.821 13.713 -1.858 1.00 79.31 226 SER A O 1
ATOM 1800 N N . LEU A 1 227 ? -16.458 12.060 -3.336 1.00 83.31 227 LEU A N 1
ATOM 1801 C CA . LEU A 1 227 ? -15.731 11.168 -2.438 1.00 83.31 227 LEU A CA 1
ATOM 1802 C C . LEU A 1 227 ? -14.325 10.843 -2.946 1.00 83.31 227 LEU A C 1
ATOM 1804 O O . LEU A 1 227 ? -14.107 10.380 -4.070 1.00 83.31 227 LEU A O 1
ATOM 1808 N N . GLN A 1 228 ? -13.349 11.034 -2.066 1.00 87.38 228 GLN A N 1
ATOM 1809 C CA . GLN A 1 228 ? -11.957 10.661 -2.290 1.00 87.38 228 GLN A CA 1
ATOM 1810 C C . GLN A 1 228 ? -11.504 9.647 -1.248 1.00 87.38 228 GLN A C 1
ATOM 1812 O O . GLN A 1 228 ? -11.921 9.723 -0.101 1.00 87.38 228 GLN A O 1
ATOM 1817 N N . LEU A 1 229 ? -10.620 8.733 -1.636 1.00 90.31 229 LEU A N 1
ATOM 1818 C CA . LEU A 1 229 ? -10.072 7.704 -0.762 1.00 90.31 229 LEU A CA 1
ATOM 1819 C C . LEU A 1 229 ? -8.547 7.806 -0.738 1.00 90.31 229 LEU A C 1
ATOM 1821 O O . LEU A 1 229 ? -7.892 7.744 -1.778 1.00 90.31 229 LEU A O 1
ATOM 1825 N N . ALA A 1 230 ? -7.982 7.969 0.452 1.00 89.94 230 ALA A N 1
ATOM 1826 C CA . ALA A 1 230 ? -6.558 7.817 0.701 1.00 89.94 230 ALA A CA 1
ATOM 1827 C C . ALA A 1 230 ? -6.245 6.384 1.142 1.00 89.94 230 ALA A C 1
ATOM 1829 O O . ALA A 1 230 ? -6.924 5.853 2.017 1.00 89.94 230 ALA A O 1
ATOM 1830 N N . LEU A 1 231 ? -5.205 5.785 0.565 1.00 92.62 231 LEU A N 1
ATOM 1831 C CA . LEU A 1 231 ? -4.685 4.483 0.973 1.00 92.62 231 LEU A CA 1
ATOM 1832 C C . LEU A 1 231 ? -3.263 4.649 1.493 1.00 92.62 231 LEU A C 1
ATOM 1834 O O . LEU A 1 231 ? -2.430 5.281 0.838 1.00 92.62 231 LEU A O 1
ATOM 1838 N N . PHE A 1 232 ? -3.002 4.057 2.653 1.00 91.44 232 PHE A N 1
ATOM 1839 C CA . PHE A 1 232 ? -1.713 4.092 3.334 1.00 91.44 232 PHE A CA 1
ATOM 1840 C C . PHE A 1 232 ? -1.191 2.672 3.526 1.00 91.44 232 PHE A C 1
ATOM 1842 O O . PHE A 1 232 ? -1.800 1.901 4.252 1.00 91.44 232 PHE A O 1
ATOM 1849 N N . GLY A 1 233 ? -0.076 2.315 2.904 1.00 91.12 233 GLY A N 1
ATOM 1850 C CA . GLY A 1 233 ? 0.588 1.027 3.081 1.00 91.12 233 GLY A CA 1
ATOM 1851 C C . GLY A 1 233 ? 1.657 1.121 4.134 1.00 91.12 233 GLY A C 1
ATOM 1852 O O . GLY A 1 233 ? 2.725 1.635 3.835 1.00 91.12 233 GLY A O 1
ATOM 1853 N N . VAL A 1 234 ? 1.403 0.634 5.340 1.00 86.50 234 VAL A N 1
ATOM 1854 C CA . VAL A 1 234 ? 2.375 0.688 6.432 1.00 86.50 234 VAL A CA 1
ATOM 1855 C C . VAL A 1 234 ? 3.031 -0.674 6.580 1.00 86.50 234 VAL A C 1
ATOM 1857 O O . VAL A 1 234 ? 2.360 -1.675 6.844 1.00 86.50 234 VAL A O 1
ATOM 1860 N N . SER A 1 235 ? 4.352 -0.726 6.419 1.00 85.00 235 SER A N 1
ATOM 1861 C CA . SER A 1 235 ? 5.102 -1.924 6.794 1.00 85.00 235 SER A CA 1
ATOM 1862 C C . SER A 1 235 ? 5.255 -1.993 8.302 1.00 85.00 235 SER A C 1
ATOM 1864 O O . SER A 1 235 ? 5.549 -0.995 8.957 1.00 85.00 235 SER A O 1
ATOM 1866 N N . ILE A 1 236 ? 5.039 -3.184 8.849 1.00 81.38 236 ILE A N 1
ATOM 1867 C CA . ILE A 1 236 ? 5.216 -3.414 10.275 1.00 81.38 236 ILE A CA 1
ATOM 1868 C C . ILE A 1 236 ? 6.708 -3.626 10.552 1.00 81.38 236 ILE A C 1
ATOM 1870 O O . ILE A 1 236 ? 7.246 -4.708 10.320 1.00 81.38 236 ILE A O 1
ATOM 1874 N N . ASP A 1 237 ? 7.369 -2.564 10.999 1.00 77.75 237 ASP A N 1
ATOM 1875 C CA . ASP A 1 237 ? 8.762 -2.522 11.438 1.00 77.75 237 ASP A CA 1
ATOM 1876 C C . ASP A 1 237 ? 8.901 -1.684 12.728 1.00 77.75 237 ASP A C 1
ATOM 1878 O O . ASP A 1 237 ? 7.907 -1.324 13.363 1.00 77.75 237 ASP A O 1
ATOM 1882 N N . GLU A 1 238 ? 10.130 -1.350 13.129 1.00 62.03 238 GLU A N 1
ATOM 1883 C CA . GLU A 1 238 ? 10.418 -0.545 14.331 1.00 62.03 238 GLU A CA 1
ATOM 1884 C C . GLU A 1 238 ? 9.765 0.853 14.328 1.00 62.03 238 GLU A C 1
ATOM 1886 O O . GLU A 1 238 ? 9.724 1.527 15.357 1.00 62.03 238 GLU A O 1
ATOM 1891 N N . HIS A 1 239 ? 9.259 1.325 13.187 1.00 66.56 239 HIS A N 1
ATOM 1892 C CA . HIS A 1 239 ? 8.623 2.633 13.032 1.00 66.56 239 HIS A CA 1
ATOM 1893 C C . HIS A 1 239 ? 7.104 2.540 12.834 1.00 66.56 239 HIS A C 1
ATOM 1895 O O . HIS A 1 239 ? 6.442 3.564 12.659 1.00 66.56 239 HIS A O 1
ATOM 1901 N N . PHE A 1 240 ? 6.539 1.336 12.921 1.00 77.19 240 PHE A N 1
ATOM 1902 C CA . PHE A 1 240 ? 5.130 1.058 12.675 1.00 77.19 240 PHE A CA 1
ATOM 1903 C C . PHE A 1 240 ? 4.170 1.815 13.599 1.00 77.19 240 PHE A C 1
ATOM 1905 O O . PHE A 1 240 ? 3.333 2.568 13.103 1.00 77.19 240 PHE A O 1
ATOM 1912 N N . GLN A 1 241 ? 4.282 1.644 14.923 1.00 76.12 241 GLN A N 1
ATOM 1913 C CA . GLN A 1 241 ? 3.310 2.212 15.872 1.00 76.12 241 GLN A CA 1
ATOM 1914 C C . GLN A 1 241 ? 3.210 3.745 15.767 1.00 76.12 241 GLN A C 1
ATOM 1916 O O . GLN A 1 241 ? 2.104 4.240 15.552 1.00 76.12 241 GLN A O 1
ATOM 1921 N N . PRO A 1 242 ? 4.322 4.516 15.773 1.00 72.12 242 PRO A N 1
ATOM 1922 C CA . PRO A 1 242 ? 4.237 5.973 15.656 1.00 72.12 242 PRO A CA 1
ATOM 1923 C C . PRO A 1 242 ? 3.676 6.459 14.314 1.00 72.12 242 PRO A C 1
ATOM 1925 O O . PRO A 1 242 ? 3.140 7.567 14.233 1.00 72.12 242 PRO A O 1
ATOM 1928 N N . ILE A 1 243 ? 3.851 5.686 13.233 1.00 76.06 243 ILE A N 1
ATOM 1929 C CA . ILE A 1 243 ? 3.262 6.007 11.927 1.00 76.06 243 ILE A CA 1
ATOM 1930 C C . ILE A 1 243 ? 1.764 5.725 11.967 1.00 76.06 243 ILE A C 1
ATOM 1932 O O . ILE A 1 243 ? 0.986 6.605 11.600 1.00 76.06 243 ILE A O 1
ATOM 1936 N N . LEU A 1 244 ? 1.371 4.535 12.432 1.00 81.62 244 LEU A N 1
ATOM 1937 C CA . LEU A 1 244 ? -0.019 4.104 12.492 1.00 81.62 244 LEU A CA 1
ATOM 1938 C C . LEU A 1 244 ? -0.855 5.048 13.357 1.00 81.62 244 LEU A C 1
ATOM 1940 O O . LEU A 1 244 ? -1.878 5.533 12.887 1.00 81.62 244 LEU A O 1
ATOM 1944 N N . GLU A 1 245 ? -0.378 5.406 14.551 1.00 81.06 245 GLU A N 1
ATOM 1945 C CA . GLU A 1 245 ? -1.027 6.384 15.434 1.00 81.06 245 GLU A CA 1
ATOM 1946 C C . GLU A 1 245 ? -1.348 7.691 14.694 1.00 81.06 245 GLU A C 1
ATOM 1948 O O . GLU A 1 245 ? -2.487 8.152 14.709 1.00 81.06 245 GLU A O 1
ATOM 1953 N N . LYS A 1 246 ? -0.383 8.244 13.948 1.00 78.81 246 LYS A N 1
ATOM 1954 C CA . LYS A 1 246 ? -0.549 9.517 13.226 1.00 78.81 246 LYS A CA 1
ATOM 1955 C C . LYS A 1 246 ? -1.537 9.457 12.067 1.00 78.81 246 LYS A C 1
ATOM 1957 O O . LYS A 1 246 ? -2.140 10.477 11.741 1.00 78.81 246 LYS A O 1
ATOM 1962 N N . ILE A 1 247 ? -1.653 8.317 11.388 1.00 81.00 247 ILE A N 1
ATOM 1963 C CA . ILE A 1 247 ? -2.527 8.184 10.210 1.00 81.00 247 ILE A CA 1
ATOM 1964 C C . ILE A 1 247 ? -3.891 7.573 10.542 1.00 81.00 247 ILE A C 1
ATOM 1966 O O . ILE A 1 247 ? -4.811 7.686 9.732 1.00 81.00 247 ILE A O 1
ATOM 1970 N N . SER A 1 248 ? -4.015 6.945 11.714 1.00 82.62 248 SER A N 1
ATOM 1971 C CA . SER A 1 248 ? -5.218 6.242 12.162 1.00 82.62 248 SER A CA 1
ATOM 1972 C C . SER A 1 248 ? -6.392 7.162 12.484 1.00 82.62 248 SER A C 1
ATOM 1974 O O . SER A 1 248 ? -7.540 6.727 12.432 1.00 82.62 248 SER A O 1
ATOM 1976 N N . GLU A 1 249 ? -6.141 8.444 12.757 1.00 82.19 249 GLU A N 1
ATOM 1977 C CA . GLU A 1 249 ? -7.212 9.405 13.001 1.00 82.19 249 GLU A CA 1
ATOM 1978 C C . GLU A 1 249 ? -8.146 9.499 11.783 1.00 82.19 249 GLU A C 1
ATOM 1980 O O . GLU A 1 249 ? -7.739 9.881 10.678 1.00 82.19 249 GLU A O 1
ATOM 1985 N N . GLY A 1 250 ? -9.419 9.154 11.985 1.00 84.56 250 GLY A N 1
ATOM 1986 C CA . GLY A 1 250 ? -10.425 9.138 10.926 1.00 84.56 250 GLY A CA 1
ATOM 1987 C C . GLY A 1 250 ? -10.182 8.065 9.863 1.00 84.56 250 GLY A C 1
ATOM 1988 O O . GLY A 1 250 ? -10.541 8.290 8.707 1.00 84.56 250 GLY A O 1
ATOM 1989 N N . VAL A 1 251 ? -9.541 6.944 10.214 1.00 92.19 251 VAL A N 1
ATOM 1990 C CA . VAL A 1 251 ? -9.497 5.739 9.372 1.00 92.19 251 VAL A CA 1
ATOM 1991 C C . VAL A 1 251 ? -10.861 5.046 9.366 1.00 92.19 251 VAL A C 1
ATOM 1993 O O . VAL A 1 251 ? -11.528 4.986 10.393 1.00 92.19 251 VAL A O 1
ATOM 1996 N N . GLN A 1 252 ? -11.304 4.552 8.207 1.00 94.69 252 GLN A N 1
ATOM 1997 C CA . GLN A 1 252 ? -12.566 3.800 8.087 1.00 94.69 252 GLN A CA 1
ATOM 1998 C C . GLN A 1 252 ? -12.356 2.304 7.902 1.00 94.69 252 GLN A C 1
ATOM 2000 O O . GLN A 1 252 ? -13.244 1.525 8.252 1.00 94.69 252 GLN A O 1
ATOM 2005 N N . ALA A 1 253 ? -11.201 1.903 7.365 1.00 96.19 253 ALA A N 1
ATOM 2006 C CA . ALA A 1 253 ? -10.871 0.499 7.211 1.00 96.19 253 ALA A CA 1
ATOM 2007 C C . ALA A 1 253 ? -9.376 0.207 7.351 1.00 96.19 253 ALA A C 1
ATOM 2009 O O . ALA A 1 253 ? -8.526 0.998 6.928 1.00 96.19 253 ALA A O 1
ATOM 2010 N N . ILE A 1 254 ? -9.077 -0.975 7.881 1.00 96.31 254 ILE A N 1
ATOM 2011 C CA . ILE A 1 254 ? -7.751 -1.576 7.909 1.00 96.31 254 ILE A CA 1
ATOM 2012 C C . ILE A 1 254 ? -7.792 -2.894 7.128 1.00 96.31 254 ILE A C 1
ATOM 2014 O O . ILE A 1 254 ? -8.631 -3.759 7.358 1.00 96.31 254 ILE A O 1
ATOM 2018 N N . ILE A 1 255 ? -6.866 -3.044 6.190 1.00 97.44 255 ILE A N 1
ATOM 2019 C CA . ILE A 1 255 ? -6.654 -4.254 5.401 1.00 97.44 255 ILE A CA 1
ATOM 2020 C C . ILE A 1 255 ? -5.335 -4.852 5.865 1.00 97.44 255 ILE A C 1
ATOM 2022 O O . ILE A 1 255 ? -4.286 -4.237 5.686 1.00 97.44 255 ILE A O 1
ATOM 2026 N N . PHE A 1 256 ? -5.368 -6.039 6.456 1.00 97.19 256 PHE A N 1
ATOM 2027 C CA . PHE A 1 256 ? -4.161 -6.699 6.937 1.00 97.19 256 PHE A CA 1
ATOM 2028 C C . PHE A 1 256 ? -3.728 -7.786 5.952 1.00 97.19 256 PHE A C 1
ATOM 2030 O O . PHE A 1 256 ? -4.442 -8.762 5.756 1.00 97.19 256 PHE A O 1
ATOM 2037 N N . LEU A 1 257 ? -2.562 -7.631 5.328 1.00 97.50 257 LEU A N 1
ATOM 2038 C CA . LEU A 1 257 ? -2.008 -8.602 4.385 1.00 97.50 257 LEU A CA 1
ATOM 2039 C C . LEU A 1 257 ? -1.019 -9.543 5.075 1.00 97.50 257 LEU A C 1
ATOM 2041 O O . LEU A 1 257 ? -0.047 -9.093 5.692 1.00 97.50 257 LEU A O 1
ATOM 2045 N N . VAL A 1 258 ? -1.246 -10.843 4.904 1.00 96.81 258 VAL A N 1
ATOM 2046 C CA . VAL A 1 258 ? -0.461 -11.945 5.465 1.00 96.81 258 VAL A CA 1
ATOM 2047 C C . VAL A 1 258 ? 0.198 -12.715 4.328 1.00 96.81 258 VAL A C 1
ATOM 2049 O O . VAL A 1 258 ? -0.481 -13.175 3.416 1.00 96.81 258 VAL A O 1
ATOM 2052 N N . ASP A 1 259 ? 1.518 -12.857 4.400 1.00 95.19 259 ASP A N 1
ATOM 2053 C CA . ASP A 1 259 ? 2.301 -13.669 3.468 1.00 95.19 259 ASP A CA 1
ATOM 2054 C C . ASP A 1 259 ? 2.209 -15.149 3.868 1.00 95.19 259 ASP A C 1
ATOM 2056 O O . ASP A 1 259 ? 2.780 -15.542 4.888 1.00 95.19 259 ASP A O 1
ATOM 2060 N N . TYR A 1 260 ? 1.488 -15.967 3.093 1.00 95.50 260 TYR A N 1
ATOM 2061 C CA . TYR A 1 260 ? 1.354 -17.401 3.382 1.00 95.50 260 TYR A CA 1
ATOM 2062 C C . TYR A 1 260 ? 2.680 -18.159 3.224 1.00 95.50 260 TYR A C 1
ATOM 2064 O O . TYR A 1 260 ? 2.896 -19.165 3.896 1.00 95.50 260 TYR A O 1
ATOM 2072 N N . GLY A 1 261 ? 3.603 -17.648 2.402 1.00 92.38 261 GLY A N 1
ATOM 2073 C CA . GLY A 1 261 ? 4.910 -18.260 2.166 1.00 92.38 261 GLY A CA 1
ATOM 2074 C C . GLY A 1 261 ? 5.888 -18.155 3.342 1.00 92.38 261 GLY A C 1
ATOM 2075 O O . GLY A 1 261 ? 6.978 -18.715 3.262 1.00 92.38 261 GLY A O 1
ATOM 2076 N N . SER A 1 262 ? 5.518 -17.454 4.423 1.00 90.56 262 SER A N 1
ATOM 2077 C CA . SER A 1 262 ? 6.367 -17.214 5.603 1.00 90.56 262 SER A CA 1
ATOM 2078 C C . SER A 1 262 ? 5.700 -17.664 6.924 1.00 90.56 262 SER A C 1
ATOM 2080 O O . SER A 1 262 ? 5.472 -16.832 7.815 1.00 90.56 262 SER A O 1
ATOM 2082 N N . PRO A 1 263 ? 5.356 -18.959 7.093 1.00 90.25 263 PRO A N 1
ATOM 2083 C CA . PRO A 1 263 ? 4.635 -19.462 8.270 1.00 90.25 263 PRO A CA 1
ATOM 2084 C C . PRO A 1 263 ? 5.396 -19.264 9.588 1.00 90.25 263 PRO A C 1
ATOM 2086 O O . PRO A 1 263 ? 4.785 -19.116 10.645 1.00 90.25 263 PRO A O 1
ATOM 2089 N N . GLU A 1 264 ? 6.728 -19.174 9.549 1.00 91.56 264 GLU A N 1
ATOM 2090 C CA . GLU A 1 264 ? 7.562 -18.889 10.719 1.00 91.56 264 GLU A CA 1
ATOM 2091 C C . GLU A 1 264 ? 7.267 -17.523 11.362 1.00 91.56 264 GLU A C 1
ATOM 2093 O O . GLU A 1 264 ? 7.673 -17.267 12.495 1.00 91.56 264 GLU A O 1
ATOM 2098 N N . ARG A 1 265 ? 6.550 -16.639 10.654 1.00 91.75 265 ARG A N 1
ATOM 2099 C CA . ARG A 1 265 ? 6.163 -15.305 11.129 1.00 91.75 265 ARG A CA 1
ATOM 2100 C C . ARG A 1 265 ? 4.731 -15.231 11.656 1.00 91.75 265 ARG A C 1
ATOM 2102 O O . ARG A 1 265 ? 4.312 -14.151 12.082 1.00 91.75 265 ARG A O 1
ATOM 2109 N N . PHE A 1 266 ? 3.967 -16.325 11.633 1.00 94.25 266 PHE A N 1
ATOM 2110 C CA . PHE A 1 266 ? 2.550 -16.305 12.013 1.00 94.25 266 PHE A CA 1
ATOM 2111 C C . PHE A 1 266 ? 2.340 -15.936 13.481 1.00 94.25 266 PHE A C 1
ATOM 2113 O O . PHE A 1 266 ? 1.479 -15.114 13.763 1.00 94.25 266 PHE A O 1
ATOM 2120 N N . GLU A 1 267 ? 3.180 -16.414 14.400 1.00 92.38 267 GLU A N 1
ATOM 2121 C CA . GLU A 1 267 ? 3.101 -16.062 15.829 1.00 92.38 267 GLU A CA 1
ATOM 2122 C C . GLU A 1 267 ? 3.191 -14.538 16.050 1.00 92.38 267 GLU A C 1
ATOM 2124 O O . GLU A 1 267 ? 2.368 -13.924 16.731 1.00 92.38 267 GLU A O 1
ATOM 2129 N N . TYR A 1 268 ? 4.173 -13.894 15.412 1.00 91.81 268 TYR A N 1
ATOM 2130 C CA . TYR A 1 268 ? 4.345 -12.445 15.497 1.00 91.81 268 TYR A CA 1
ATOM 2131 C C . TYR A 1 268 ? 3.210 -11.700 14.784 1.00 91.81 268 TYR A C 1
ATOM 2133 O O . TYR A 1 268 ? 2.701 -10.696 15.281 1.00 91.81 268 TYR A O 1
ATOM 2141 N N . THR A 1 269 ? 2.763 -12.223 13.642 1.00 93.44 269 THR A N 1
ATOM 2142 C CA . THR A 1 269 ? 1.623 -11.678 12.896 1.00 93.44 269 THR A CA 1
ATOM 2143 C C . THR A 1 269 ? 0.338 -11.740 13.723 1.00 93.44 269 THR A C 1
ATOM 2145 O O . THR A 1 269 ? -0.414 -10.768 13.731 1.00 93.44 269 THR A O 1
ATOM 2148 N N . LYS A 1 270 ? 0.120 -12.822 14.481 1.00 95.25 270 LYS A N 1
ATOM 2149 C CA . LYS A 1 270 ? -1.017 -12.994 15.394 1.00 95.25 270 LYS A CA 1
ATOM 2150 C C . LYS A 1 270 ? -1.027 -11.875 16.423 1.00 95.25 270 LYS A C 1
ATOM 2152 O O . LYS A 1 270 ? -2.018 -11.159 16.536 1.00 95.25 270 LYS A O 1
ATOM 2157 N N . TYR A 1 271 ? 0.096 -11.669 17.113 1.00 92.88 271 TYR A N 1
ATOM 2158 C CA . TYR A 1 271 ? 0.235 -10.577 18.078 1.00 92.88 271 TYR A CA 1
ATOM 2159 C C . TYR A 1 271 ? -0.150 -9.216 17.472 1.00 92.88 271 TYR A C 1
ATOM 2161 O O . TYR A 1 271 ? -0.903 -8.454 18.077 1.00 92.88 271 TYR A O 1
ATOM 2169 N N . LEU A 1 272 ? 0.318 -8.927 16.256 1.00 91.44 272 LEU A N 1
ATOM 2170 C CA . LEU A 1 272 ? 0.060 -7.657 15.578 1.00 91.44 272 LEU A CA 1
ATOM 2171 C C . LEU A 1 272 ? -1.402 -7.481 15.169 1.00 91.44 272 LEU A C 1
ATOM 2173 O O . LEU A 1 272 ? -1.965 -6.413 15.400 1.00 91.44 272 LEU A O 1
ATOM 2177 N N . VAL A 1 273 ? -2.020 -8.509 14.583 1.00 93.56 273 VAL A N 1
ATOM 2178 C CA . VAL A 1 273 ? -3.434 -8.462 14.191 1.00 93.56 273 VAL A CA 1
ATOM 2179 C C . VAL A 1 273 ? -4.303 -8.189 15.413 1.00 93.56 273 VAL A C 1
ATOM 2181 O O . VAL A 1 273 ? -5.076 -7.234 15.406 1.00 93.56 273 VAL A O 1
ATOM 2184 N N . HIS A 1 274 ? -4.120 -8.952 16.493 1.00 93.50 274 HIS A N 1
ATOM 2185 C CA . HIS A 1 274 ? -4.880 -8.767 17.733 1.00 93.50 274 HIS A CA 1
ATOM 2186 C C . HIS A 1 274 ? -4.610 -7.405 18.380 1.00 93.50 274 HIS A C 1
ATOM 2188 O O . HIS A 1 274 ? -5.541 -6.753 18.847 1.00 93.50 274 HIS A O 1
ATOM 2194 N N . SER A 1 275 ? -3.366 -6.917 18.350 1.00 90.38 275 SER A N 1
ATOM 2195 C CA . SER A 1 275 ? -3.048 -5.565 18.822 1.00 90.38 275 SER A CA 1
ATOM 2196 C C . SER A 1 275 ? -3.822 -4.494 18.048 1.00 90.38 275 SER A C 1
ATOM 2198 O O . SER A 1 275 ? -4.319 -3.552 18.661 1.00 90.38 275 SER A O 1
ATOM 2200 N N . ILE A 1 276 ? -3.940 -4.615 16.724 1.00 90.81 276 ILE A N 1
ATOM 2201 C CA . ILE A 1 276 ? -4.663 -3.642 15.894 1.00 90.81 276 ILE A CA 1
ATOM 2202 C C . ILE A 1 276 ? -6.171 -3.743 16.140 1.00 90.81 276 ILE A C 1
ATOM 2204 O O . ILE A 1 276 ? -6.808 -2.714 16.347 1.00 90.81 276 ILE A O 1
ATOM 2208 N N . LEU A 1 277 ? -6.727 -4.958 16.182 1.00 91.56 277 LEU A N 1
ATOM 2209 C CA . LEU A 1 277 ? -8.153 -5.187 16.444 1.00 91.56 277 LEU A CA 1
ATOM 2210 C C . LEU A 1 277 ? -8.599 -4.627 17.800 1.00 91.56 277 LEU A C 1
ATOM 2212 O O . LEU A 1 277 ? -9.680 -4.059 17.902 1.00 91.56 277 LEU A O 1
ATOM 2216 N N . ASN A 1 278 ? -7.748 -4.727 18.823 1.00 90.19 278 ASN A N 1
ATOM 2217 C CA . ASN A 1 278 ? -8.034 -4.166 20.146 1.00 90.19 278 ASN A CA 1
ATOM 2218 C C . ASN A 1 278 ? -7.871 -2.640 20.215 1.00 90.19 278 ASN A C 1
ATOM 2220 O O . ASN A 1 278 ? -8.381 -2.017 21.142 1.00 90.19 278 ASN A O 1
ATOM 2224 N N . THR A 1 279 ? -7.135 -2.037 19.276 1.00 88.69 279 THR A N 1
ATOM 2225 C CA . THR A 1 279 ? -6.833 -0.596 19.293 1.00 88.69 279 THR A CA 1
ATOM 2226 C C . THR A 1 279 ? -7.802 0.207 18.427 1.00 88.69 279 THR A C 1
ATOM 2228 O O . THR A 1 279 ? -8.109 1.353 18.754 1.00 88.69 279 THR A O 1
ATOM 2231 N N . TYR A 1 280 ? -8.274 -0.364 17.315 1.00 88.94 280 TYR A N 1
ATOM 2232 C CA . TYR A 1 280 ? -9.024 0.366 16.294 1.00 88.94 280 TYR A CA 1
ATOM 2233 C C . TYR A 1 280 ? -10.397 -0.247 16.039 1.00 88.94 280 TYR A C 1
ATOM 2235 O O . TYR A 1 280 ? -10.513 -1.346 15.503 1.00 88.94 280 TYR A O 1
ATOM 2243 N N . ASP A 1 281 ? -11.435 0.533 16.328 1.00 90.56 281 ASP A N 1
ATOM 2244 C CA . ASP A 1 281 ? -12.829 0.189 16.049 1.00 90.56 281 ASP A CA 1
ATOM 2245 C C . ASP A 1 281 ? -13.242 0.616 14.624 1.00 90.56 281 ASP A C 1
ATOM 2247 O O . ASP A 1 281 ? -13.945 1.614 14.411 1.00 90.56 281 ASP A O 1
ATOM 2251 N N . VAL A 1 282 ? -12.755 -0.124 13.626 1.00 93.44 282 VAL A N 1
ATOM 2252 C CA . VAL A 1 282 ? -12.957 0.165 12.196 1.00 93.44 282 VAL A CA 1
ATOM 2253 C C . VAL A 1 282 ? -13.234 -1.101 11.389 1.00 93.44 282 VAL A C 1
ATOM 2255 O O . VAL A 1 282 ? -13.099 -2.216 11.890 1.00 93.44 282 VAL A O 1
ATOM 2258 N N . HIS A 1 283 ? -13.622 -0.948 10.119 1.00 96.31 283 HIS A N 1
ATOM 2259 C CA . HIS A 1 283 ? -13.775 -2.102 9.236 1.00 96.31 283 HIS A CA 1
ATOM 2260 C C . HIS A 1 283 ? -12.435 -2.806 9.042 1.00 96.31 283 HIS A C 1
ATOM 2262 O O . HIS A 1 283 ? -11.410 -2.163 8.831 1.00 96.31 283 HIS A O 1
ATOM 2268 N N . PHE A 1 284 ? -12.445 -4.128 9.078 1.00 96.81 284 PHE A N 1
ATOM 2269 C CA . PHE A 1 284 ? -11.247 -4.940 9.036 1.00 96.81 284 PHE A CA 1
ATOM 2270 C C . PHE A 1 284 ? -11.431 -6.130 8.096 1.00 96.81 284 PHE A C 1
ATOM 2272 O O . PHE A 1 284 ? -12.517 -6.704 7.995 1.00 96.81 284 PHE A O 1
ATOM 2279 N N . VAL A 1 285 ? -10.363 -6.498 7.393 1.00 97.56 285 VAL A N 1
ATOM 2280 C CA . VAL A 1 285 ? -10.289 -7.726 6.591 1.00 97.56 285 VAL A CA 1
ATOM 2281 C C . VAL A 1 285 ? -8.853 -8.236 6.560 1.00 97.56 285 VAL A C 1
ATOM 2283 O O . VAL A 1 285 ? -7.909 -7.440 6.528 1.00 97.56 285 VAL A O 1
ATOM 2286 N N . VAL A 1 286 ? -8.684 -9.558 6.540 1.00 98.06 286 VAL A N 1
ATOM 2287 C CA . VAL A 1 286 ? -7.378 -10.201 6.366 1.00 98.06 286 VAL A CA 1
ATOM 2288 C C . VAL A 1 286 ? -7.252 -10.727 4.938 1.00 98.06 286 VAL A C 1
ATOM 2290 O O . VAL A 1 286 ? -8.060 -11.538 4.491 1.00 98.06 286 VAL A O 1
ATOM 2293 N N . GLY A 1 287 ? -6.231 -10.271 4.217 1.00 97.94 287 GLY A N 1
ATOM 2294 C CA . GLY A 1 287 ? -5.858 -10.773 2.898 1.00 97.94 287 GLY A CA 1
ATOM 2295 C C . GLY A 1 287 ? -4.681 -11.738 2.984 1.00 97.94 287 GLY A C 1
ATOM 2296 O O . GLY A 1 287 ? -3.641 -11.378 3.527 1.00 97.94 287 GLY A O 1
ATOM 2297 N N . VAL A 1 288 ? -4.813 -12.938 2.429 1.00 98.06 288 VAL A N 1
ATOM 2298 C CA . VAL A 1 288 ? -3.740 -13.936 2.351 1.00 98.06 288 VAL A CA 1
ATOM 2299 C C . VAL A 1 288 ? -3.093 -13.868 0.970 1.00 98.06 288 VAL A C 1
ATOM 2301 O O . VAL A 1 288 ? -3.768 -14.084 -0.037 1.00 98.06 288 VAL A O 1
ATOM 2304 N N . THR A 1 289 ? -1.802 -13.545 0.923 1.00 97.19 289 THR A N 1
ATOM 2305 C CA . THR A 1 289 ? -1.011 -13.379 -0.306 1.00 97.19 289 THR A CA 1
ATOM 2306 C C . THR A 1 289 ? -0.015 -14.525 -0.496 1.00 97.19 289 THR A C 1
ATOM 2308 O O . THR A 1 289 ? 0.208 -15.319 0.417 1.00 97.19 289 THR A O 1
ATOM 2311 N N . HIS A 1 290 ? 0.585 -14.602 -1.692 1.00 94.31 290 HIS A N 1
ATOM 2312 C CA . HIS A 1 290 ? 1.622 -15.587 -2.052 1.00 94.31 290 HIS A CA 1
ATOM 2313 C C . HIS A 1 290 ? 1.190 -17.043 -1.827 1.00 94.31 290 HIS A C 1
ATOM 2315 O O . HIS A 1 290 ? 1.916 -17.861 -1.267 1.00 94.31 290 HIS A O 1
ATOM 2321 N N . ILE A 1 291 ? -0.032 -17.358 -2.252 1.00 92.62 291 ILE A N 1
ATOM 2322 C CA . ILE A 1 291 ? -0.578 -18.708 -2.166 1.00 92.62 291 ILE A CA 1
ATOM 2323 C C . ILE A 1 291 ? -0.120 -19.502 -3.388 1.00 92.62 291 ILE A C 1
ATOM 2325 O O . ILE A 1 291 ? -0.651 -19.333 -4.485 1.00 92.62 291 ILE A O 1
ATOM 2329 N N . ASP A 1 292 ? 0.818 -20.415 -3.168 1.00 85.00 292 ASP A N 1
ATOM 2330 C CA . ASP A 1 292 ? 1.250 -21.396 -4.161 1.00 85.00 292 ASP A CA 1
ATOM 2331 C C . ASP A 1 292 ? 0.493 -22.718 -3.937 1.00 85.00 292 ASP A C 1
ATOM 2333 O O . ASP A 1 292 ? 1.038 -23.687 -3.410 1.00 85.00 292 ASP A O 1
ATOM 2337 N N . GLY A 1 293 ? -0.802 -22.764 -4.278 1.00 86.00 293 GLY A N 1
ATOM 2338 C CA . GLY A 1 293 ? -1.601 -23.989 -4.147 1.00 86.00 293 GLY A CA 1
ATOM 2339 C C . GLY A 1 293 ? -3.077 -23.770 -3.825 1.00 86.00 293 GLY A C 1
ATOM 2340 O O . GLY A 1 293 ? -3.747 -22.942 -4.438 1.00 86.00 293 GLY A O 1
ATOM 2341 N N . ASP A 1 294 ? -3.597 -24.572 -2.895 1.00 92.81 294 ASP A N 1
ATOM 2342 C CA . ASP A 1 294 ? -5.002 -24.543 -2.488 1.00 92.81 294 ASP A CA 1
ATOM 2343 C C . ASP A 1 294 ? -5.303 -23.309 -1.621 1.00 92.81 294 ASP A C 1
ATOM 2345 O O . ASP A 1 294 ? -4.908 -23.221 -0.455 1.00 92.81 294 ASP A O 1
ATOM 2349 N N . ALA A 1 295 ? -6.039 -22.359 -2.199 1.00 91.94 295 ALA A N 1
ATOM 2350 C CA . ALA A 1 295 ? -6.445 -21.130 -1.530 1.00 91.94 295 ALA A CA 1
ATOM 2351 C C . ALA A 1 295 ? -7.364 -21.365 -0.325 1.00 91.94 295 ALA A C 1
ATOM 2353 O O . ALA A 1 295 ? -7.282 -20.615 0.646 1.00 91.94 295 ALA A O 1
ATOM 2354 N N . GLU A 1 296 ? -8.219 -22.390 -0.344 1.00 93.31 296 GLU A N 1
ATOM 2355 C CA . GLU A 1 296 ? -9.100 -22.678 0.791 1.00 93.31 296 GLU A CA 1
ATOM 2356 C C . GLU A 1 296 ? -8.312 -23.239 1.972 1.00 93.31 296 GLU A C 1
ATOM 2358 O O . GLU A 1 296 ? -8.582 -22.880 3.119 1.00 93.31 296 GLU A O 1
ATOM 2363 N N . ALA A 1 297 ? -7.319 -24.090 1.698 1.00 94.31 297 ALA A N 1
ATOM 2364 C CA . ALA A 1 297 ? -6.401 -24.577 2.722 1.00 94.31 297 ALA A CA 1
ATOM 2365 C C . ALA A 1 297 ? -5.601 -23.425 3.341 1.00 94.31 297 ALA A C 1
ATOM 2367 O O . ALA A 1 297 ? -5.623 -23.271 4.558 1.00 94.31 297 ALA A O 1
ATOM 2368 N N . ALA A 1 298 ? -5.012 -22.553 2.518 1.00 95.25 298 ALA A N 1
ATOM 2369 C CA . ALA A 1 298 ? -4.249 -21.407 3.007 1.00 95.25 298 ALA A CA 1
ATOM 2370 C C . ALA A 1 298 ? -5.093 -20.450 3.870 1.00 95.25 298 ALA A C 1
ATOM 2372 O O . ALA A 1 298 ? -4.631 -19.974 4.906 1.00 95.25 298 ALA A O 1
ATOM 2373 N N . ILE A 1 299 ? -6.349 -20.189 3.484 1.00 96.75 299 ILE A N 1
ATOM 2374 C CA . ILE A 1 299 ? -7.274 -19.366 4.282 1.00 96.75 299 ILE A CA 1
ATOM 2375 C C . ILE A 1 299 ? -7.544 -20.004 5.650 1.00 96.75 299 ILE A C 1
ATOM 2377 O O . ILE A 1 299 ? -7.523 -19.290 6.654 1.00 96.75 299 ILE A O 1
ATOM 2381 N N . ARG A 1 300 ? -7.800 -21.321 5.702 1.00 96.31 300 ARG A N 1
ATOM 2382 C CA . ARG A 1 300 ? -8.024 -22.044 6.967 1.00 96.31 300 ARG A CA 1
ATOM 2383 C C . ARG A 1 300 ? -6.782 -22.003 7.851 1.00 96.31 300 ARG A C 1
ATOM 2385 O O . ARG A 1 300 ? -6.881 -21.581 8.995 1.00 96.31 300 ARG A O 1
ATOM 2392 N N . ASP A 1 301 ? -5.622 -22.330 7.291 1.00 96.44 301 ASP A N 1
ATOM 2393 C CA . ASP A 1 301 ? -4.351 -22.343 8.015 1.00 96.44 301 ASP A CA 1
ATOM 2394 C C . ASP A 1 301 ? -4.034 -20.974 8.630 1.00 96.44 301 ASP A C 1
ATOM 2396 O O . ASP A 1 301 ? -3.661 -20.883 9.798 1.00 96.44 301 ASP A O 1
ATOM 2400 N N . VAL A 1 302 ? -4.206 -19.893 7.859 1.00 97.06 302 VAL A N 1
ATOM 2401 C CA . VAL A 1 302 ? -3.973 -18.528 8.352 1.00 97.06 302 VAL A CA 1
ATOM 2402 C C . VAL A 1 302 ? -5.001 -18.137 9.408 1.00 97.06 302 VAL A C 1
ATOM 2404 O O . VAL A 1 302 ? -4.625 -17.532 10.412 1.00 97.06 302 VAL A O 1
ATOM 2407 N N . ARG A 1 303 ? -6.283 -18.472 9.216 1.00 97.31 303 ARG A N 1
ATOM 2408 C CA . ARG A 1 303 ? -7.321 -18.200 10.219 1.00 97.31 303 ARG A CA 1
ATOM 2409 C C . ARG A 1 303 ? -6.995 -18.886 11.542 1.00 97.31 303 ARG A C 1
ATOM 2411 O O . ARG A 1 303 ? -7.039 -18.217 12.572 1.00 97.31 303 ARG A O 1
ATOM 2418 N N . ASP A 1 304 ? -6.639 -20.165 11.498 1.00 96.75 304 ASP A N 1
ATOM 2419 C CA . ASP A 1 304 ? -6.346 -20.972 12.683 1.00 96.75 304 ASP A CA 1
ATOM 2420 C C . ASP A 1 304 ? -5.058 -20.497 13.370 1.00 96.75 304 ASP A C 1
ATOM 2422 O O . ASP A 1 304 ? -5.031 -20.290 14.583 1.00 96.75 304 ASP A O 1
ATOM 2426 N N . ALA A 1 305 ? -3.994 -20.250 12.600 1.00 96.94 305 ALA A N 1
ATOM 2427 C CA . ALA A 1 305 ? -2.708 -19.820 13.145 1.00 96.94 305 ALA A CA 1
ATOM 2428 C C . ALA A 1 305 ? -2.757 -18.414 13.760 1.00 96.94 305 ALA A C 1
ATOM 2430 O O . ALA A 1 305 ? -2.114 -18.159 14.781 1.00 96.94 305 ALA A O 1
ATOM 2431 N N . LEU A 1 306 ? -3.511 -17.495 13.150 1.00 96.94 306 LEU A N 1
ATOM 2432 C CA . LEU A 1 306 ? -3.660 -16.126 13.645 1.00 96.94 306 LEU A CA 1
ATOM 2433 C C . LEU A 1 306 ? -4.829 -15.958 14.618 1.00 96.94 306 LEU A C 1
ATOM 2435 O O . LEU A 1 306 ? -4.943 -14.892 15.225 1.00 96.94 306 LEU A O 1
ATOM 2439 N N . ASP A 1 307 ? -5.657 -16.991 14.800 1.00 96.56 307 ASP A N 1
ATOM 2440 C CA . ASP A 1 307 ? -6.817 -16.977 15.696 1.00 96.56 307 ASP A CA 1
ATOM 2441 C C . ASP A 1 307 ? -7.744 -15.795 15.368 1.00 96.56 307 ASP A C 1
ATOM 2443 O O . ASP A 1 307 ? -8.039 -14.937 16.204 1.00 96.56 307 ASP A O 1
ATOM 2447 N N . ILE A 1 308 ? -8.089 -15.677 14.079 1.00 95.19 308 ILE A N 1
ATOM 2448 C CA . ILE A 1 308 ? -8.903 -14.571 13.565 1.00 95.19 308 ILE A CA 1
ATOM 2449 C C . ILE A 1 308 ? -10.366 -14.796 13.964 1.00 95.19 308 ILE A C 1
ATOM 2451 O O . ILE A 1 308 ? -10.933 -15.825 13.577 1.00 95.19 308 ILE A O 1
ATOM 2455 N N . PRO A 1 309 ? -11.018 -13.828 14.640 1.00 92.38 309 PRO A N 1
ATOM 2456 C CA . PRO A 1 309 ? -12.420 -13.945 15.025 1.00 92.38 309 PRO A CA 1
ATOM 2457 C C . PRO A 1 309 ? -13.341 -14.298 13.849 1.00 92.38 309 PRO A C 1
ATOM 2459 O O . PRO A 1 309 ? -13.210 -13.749 12.753 1.00 92.38 309 PRO A O 1
ATOM 2462 N N . GLU A 1 310 ? -14.320 -15.171 14.099 1.00 90.62 310 GLU A N 1
ATOM 2463 C CA . GLU A 1 310 ? -15.331 -15.608 13.118 1.00 90.62 310 GLU A CA 1
ATOM 2464 C C . GLU A 1 310 ? -16.034 -14.462 12.363 1.00 90.62 310 GLU A C 1
ATOM 2466 O O . GLU A 1 310 ? -16.214 -14.577 11.150 1.00 90.62 310 GLU A O 1
ATOM 2471 N N . PRO A 1 311 ? -16.396 -13.324 12.997 1.00 91.62 311 PRO A N 1
ATOM 2472 C CA . PRO A 1 311 ? -17.050 -12.235 12.274 1.00 91.62 311 PRO A CA 1
ATOM 2473 C C . PRO A 1 311 ? -16.179 -11.585 11.189 1.00 91.62 311 PRO A C 1
ATOM 2475 O O . PRO A 1 311 ? -16.724 -10.970 10.272 1.00 91.62 311 PRO A O 1
ATOM 2478 N N . LEU A 1 312 ? -14.849 -11.695 11.281 1.00 94.56 312 LEU A N 1
ATOM 2479 C CA . LEU A 1 312 ? -13.925 -11.114 10.311 1.00 94.56 312 LEU A CA 1
ATOM 2480 C C . LEU A 1 312 ? -13.660 -12.072 9.159 1.00 94.56 312 LEU A C 1
ATOM 2482 O O . LEU A 1 312 ? -13.441 -13.266 9.358 1.00 94.56 312 LEU A O 1
ATOM 2486 N N . ASP A 1 313 ? -13.616 -11.532 7.944 1.00 96.00 313 ASP A N 1
ATOM 2487 C CA . ASP A 1 313 ? -13.298 -12.313 6.756 1.00 96.00 313 ASP A CA 1
ATOM 2488 C C . ASP A 1 313 ? -11.776 -12.455 6.570 1.00 96.00 313 ASP A C 1
ATOM 2490 O O . ASP A 1 313 ? -11.006 -11.503 6.732 1.00 96.00 313 ASP A O 1
ATOM 2494 N N . VAL A 1 314 ? -11.368 -13.663 6.176 1.00 97.44 314 VAL A N 1
ATOM 2495 C CA . VAL A 1 314 ? -10.017 -14.005 5.715 1.00 97.44 314 VAL A CA 1
ATOM 2496 C C . VAL A 1 314 ? -10.145 -14.438 4.258 1.00 97.44 314 VAL A C 1
ATOM 2498 O O . VAL A 1 314 ? -10.955 -15.311 3.940 1.00 97.44 314 VAL A O 1
ATOM 2501 N N . VAL A 1 315 ? -9.405 -13.793 3.360 1.00 97.25 315 VAL A N 1
ATOM 2502 C CA . VAL A 1 315 ? -9.633 -13.885 1.913 1.00 97.25 315 VAL A CA 1
ATOM 2503 C C . VAL A 1 315 ? -8.306 -14.062 1.190 1.00 97.25 315 VAL A C 1
ATOM 2505 O O . VAL A 1 315 ? -7.381 -13.286 1.397 1.00 97.25 315 VAL A O 1
ATOM 2508 N N . ALA A 1 316 ? -8.217 -15.048 0.301 1.00 96.69 316 ALA A N 1
ATOM 2509 C CA . ALA A 1 316 ? -7.099 -15.169 -0.628 1.00 96.69 316 ALA A CA 1
ATOM 2510 C C . ALA A 1 316 ? -7.086 -13.988 -1.607 1.00 96.69 316 ALA A C 1
ATOM 2512 O O . ALA A 1 316 ? -8.125 -13.638 -2.176 1.00 96.69 316 ALA A O 1
ATOM 2513 N N . VAL A 1 317 ? -5.920 -13.377 -1.801 1.00 96.75 317 VAL A N 1
ATOM 2514 C CA . VAL A 1 317 ? -5.763 -12.233 -2.697 1.00 96.75 317 VAL A CA 1
ATOM 2515 C C . VAL A 1 317 ? -4.395 -12.247 -3.371 1.00 96.75 317 VAL A C 1
ATOM 2517 O O . VAL A 1 317 ? -3.349 -12.254 -2.724 1.00 96.75 317 VAL A O 1
ATOM 2520 N N . ASN A 1 318 ? -4.397 -12.172 -4.696 1.00 93.38 318 ASN A N 1
ATOM 2521 C CA . ASN A 1 318 ? -3.244 -11.736 -5.458 1.00 93.38 318 ASN A CA 1
ATOM 2522 C C . ASN A 1 318 ? -3.227 -10.195 -5.504 1.00 93.38 318 ASN A C 1
ATOM 2524 O O . ASN A 1 318 ? -4.080 -9.591 -6.161 1.00 93.38 318 ASN A O 1
ATOM 2528 N N . PRO A 1 319 ? -2.255 -9.529 -4.855 1.00 91.75 319 PRO A N 1
ATOM 2529 C CA . PRO A 1 319 ? -2.223 -8.073 -4.769 1.00 91.75 319 PRO A CA 1
ATOM 2530 C C . PRO A 1 319 ? -1.983 -7.389 -6.122 1.00 91.75 319 PRO A C 1
ATOM 2532 O O . PRO A 1 319 ? -2.215 -6.186 -6.228 1.00 91.75 319 PRO A O 1
ATOM 2535 N N . THR A 1 320 ? -1.552 -8.118 -7.160 1.00 87.44 320 THR A N 1
ATOM 2536 C CA . THR A 1 320 ? -1.402 -7.593 -8.529 1.00 87.44 320 THR A CA 1
ATOM 2537 C C . THR A 1 320 ? -2.666 -7.743 -9.381 1.00 87.44 320 THR A C 1
ATOM 2539 O O . THR A 1 320 ? -2.689 -7.270 -10.514 1.00 87.44 320 THR A O 1
ATOM 2542 N N . ASN A 1 321 ? -3.701 -8.427 -8.880 1.00 87.19 321 ASN A N 1
ATOM 2543 C CA . ASN A 1 321 ? -4.961 -8.666 -9.582 1.00 87.19 321 ASN A CA 1
ATOM 2544 C C . ASN A 1 321 ? -6.065 -7.772 -9.005 1.00 87.19 321 ASN A C 1
ATOM 2546 O O . ASN A 1 321 ? -6.487 -7.937 -7.858 1.00 87.19 321 ASN A O 1
ATOM 2550 N N . PHE A 1 322 ? -6.577 -6.839 -9.805 1.00 86.69 322 PHE A N 1
ATOM 2551 C CA . PHE A 1 322 ? -7.580 -5.900 -9.319 1.00 86.69 322 PHE A CA 1
ATOM 2552 C C . PHE A 1 322 ? -8.922 -6.547 -9.000 1.00 86.69 322 PHE A C 1
ATOM 2554 O O . PHE A 1 322 ? -9.527 -6.182 -7.996 1.00 86.69 322 PHE A O 1
ATOM 2561 N N . GLY A 1 323 ? -9.381 -7.525 -9.783 1.00 86.38 323 GLY A N 1
ATOM 2562 C CA . GLY A 1 323 ? -10.620 -8.242 -9.480 1.00 86.38 323 GLY A CA 1
ATOM 2563 C C . GLY A 1 323 ? -10.598 -8.891 -8.089 1.00 86.38 323 GLY A C 1
ATOM 2564 O O . GLY A 1 323 ? -11.607 -8.890 -7.378 1.00 86.38 323 GLY A O 1
ATOM 2565 N N . GLU A 1 324 ? -9.436 -9.387 -7.662 1.00 91.38 324 GLU A N 1
ATOM 2566 C CA . GLU A 1 324 ? -9.240 -9.964 -6.328 1.00 91.38 324 GLU A CA 1
ATOM 2567 C C . GLU A 1 324 ? -9.110 -8.893 -5.240 1.00 91.38 324 GLU A C 1
ATOM 2569 O O . GLU A 1 324 ? -9.756 -9.002 -4.197 1.00 91.38 324 GLU A O 1
ATOM 2574 N N . VAL A 1 325 ? -8.366 -7.812 -5.498 1.00 92.62 325 VAL A N 1
ATOM 2575 C CA . VAL A 1 325 ? -8.286 -6.645 -4.600 1.00 92.62 325 VAL A CA 1
ATOM 2576 C C . VAL A 1 325 ? -9.671 -6.033 -4.359 1.00 92.62 325 VAL A C 1
ATOM 2578 O O . VAL A 1 325 ? -10.053 -5.776 -3.218 1.00 92.62 325 VAL A O 1
ATOM 2581 N N . ARG A 1 326 ? -10.464 -5.854 -5.420 1.00 91.19 326 ARG A N 1
ATOM 2582 C CA . ARG A 1 326 ? -11.852 -5.379 -5.372 1.00 91.19 326 ARG A CA 1
ATOM 2583 C C . ARG A 1 326 ? -12.726 -6.316 -4.541 1.00 91.19 326 ARG A C 1
ATOM 2585 O O . ARG A 1 326 ? -13.473 -5.850 -3.685 1.00 91.19 326 ARG A O 1
ATOM 2592 N N . ARG A 1 327 ? -12.608 -7.634 -4.741 1.00 91.56 327 ARG A N 1
ATOM 2593 C CA . ARG A 1 327 ? -13.339 -8.635 -3.947 1.00 91.56 327 ARG A CA 1
ATOM 2594 C C . ARG A 1 327 ? -12.986 -8.555 -2.467 1.00 91.56 327 ARG A C 1
ATOM 2596 O O . ARG A 1 327 ? -13.878 -8.702 -1.638 1.00 91.56 327 ARG A O 1
ATOM 2603 N N . LEU A 1 328 ? -11.721 -8.316 -2.138 1.00 95.19 328 LEU A N 1
ATOM 2604 C CA . LEU A 1 328 ? -11.282 -8.147 -0.759 1.00 95.19 328 LEU A CA 1
ATOM 2605 C C . LEU A 1 328 ? -11.923 -6.912 -0.100 1.00 95.19 328 LEU A C 1
ATOM 2607 O O . LEU A 1 328 ? -12.313 -6.988 1.061 1.00 95.19 328 LEU A O 1
ATOM 2611 N N . LEU A 1 329 ? -12.137 -5.812 -0.832 1.00 93.56 329 LEU A N 1
ATOM 2612 C CA . LEU A 1 329 ? -12.848 -4.643 -0.290 1.00 93.56 329 LEU A CA 1
ATOM 2613 C C . LEU A 1 329 ? -14.303 -4.941 0.089 1.00 93.56 329 LEU A C 1
ATOM 2615 O O . LEU A 1 329 ? -14.790 -4.415 1.085 1.00 93.56 329 LEU A O 1
ATOM 2619 N N . TYR A 1 330 ? -14.985 -5.823 -0.643 1.00 94.38 330 TYR A N 1
ATOM 2620 C CA . TYR A 1 330 ? -16.345 -6.257 -0.295 1.00 94.38 330 TYR A CA 1
ATOM 2621 C C . TYR A 1 330 ? -16.432 -7.112 0.971 1.00 94.38 330 TYR A C 1
ATOM 2623 O O . TYR A 1 330 ? -17.526 -7.419 1.440 1.00 94.38 330 TYR A O 1
ATOM 2631 N N . ARG A 1 331 ? -15.285 -7.532 1.503 1.00 95.94 331 ARG A N 1
ATOM 2632 C CA . ARG A 1 331 ? -15.164 -8.386 2.689 1.00 95.94 331 ARG A CA 1
ATOM 2633 C C . ARG A 1 331 ? -14.785 -7.593 3.937 1.00 95.94 331 ARG A C 1
ATOM 2635 O O . ARG A 1 331 ? -14.602 -8.169 5.003 1.00 95.94 331 ARG A O 1
ATOM 2642 N N . LEU A 1 332 ? -14.695 -6.269 3.812 1.00 95.00 332 LEU A N 1
ATOM 2643 C CA . LEU A 1 332 ? -14.536 -5.365 4.940 1.00 95.00 332 LEU A CA 1
ATOM 2644 C C . LEU A 1 332 ? -15.737 -5.480 5.880 1.00 95.00 332 LEU A C 1
ATOM 2646 O O . LEU A 1 332 ? -16.874 -5.223 5.487 1.00 95.00 332 LEU A O 1
ATOM 2650 N N . LYS A 1 333 ? -15.467 -5.850 7.133 1.00 92.75 333 LYS A N 1
ATOM 2651 C CA . LYS A 1 333 ? -16.476 -6.005 8.184 1.00 92.75 333 LYS A CA 1
ATOM 2652 C C . LYS A 1 333 ? -16.010 -5.346 9.467 1.00 92.75 333 LYS A C 1
ATOM 2654 O O . LYS A 1 333 ? -14.822 -5.343 9.766 1.00 92.75 333 LYS A O 1
ATOM 2659 N N . ARG A 1 334 ? -16.938 -4.793 10.238 1.00 88.75 334 ARG A N 1
ATOM 2660 C CA . ARG A 1 334 ? -16.642 -4.258 11.567 1.00 88.75 334 ARG A CA 1
ATOM 2661 C C . ARG A 1 334 ? -16.835 -5.359 12.605 1.00 88.75 334 ARG A C 1
ATOM 2663 O O . ARG A 1 334 ? -17.808 -6.109 12.517 1.00 88.75 334 ARG A O 1
ATOM 2670 N N . LEU A 1 335 ? -15.928 -5.461 13.574 1.00 84.62 335 LEU A N 1
ATOM 2671 C CA . LEU A 1 335 ? -16.181 -6.302 14.740 1.00 84.62 335 LEU A CA 1
ATOM 2672 C C . LEU A 1 335 ? -17.323 -5.681 15.556 1.00 84.62 335 LEU A C 1
ATOM 2674 O O . LEU A 1 335 ? -17.301 -4.473 15.796 1.00 84.62 335 LEU A O 1
ATOM 2678 N N . PRO A 1 336 ? -18.318 -6.468 15.993 1.00 71.12 336 PRO A N 1
ATOM 2679 C CA . PRO A 1 336 ? -19.256 -5.991 16.991 1.00 71.12 336 PRO A CA 1
ATOM 2680 C C . PRO A 1 336 ? -18.477 -5.808 18.295 1.00 71.12 336 PRO A C 1
ATOM 2682 O O . PRO A 1 336 ? -18.023 -6.783 18.894 1.00 71.12 336 PRO A O 1
ATOM 2685 N N . HIS A 1 337 ? -18.280 -4.564 18.723 1.00 63.53 337 HIS A N 1
ATOM 2686 C CA . HIS A 1 337 ? -17.847 -4.324 20.091 1.00 63.53 337 HIS A CA 1
ATOM 2687 C C . HIS A 1 337 ? -18.998 -4.715 21.012 1.00 63.53 337 HIS A C 1
ATOM 2689 O O . HIS A 1 337 ? -20.145 -4.350 20.754 1.00 63.53 337 HIS A O 1
ATOM 2695 N N . ALA A 1 338 ? -18.699 -5.491 22.055 1.00 49.91 338 ALA A N 1
ATOM 2696 C CA . ALA A 1 338 ? -19.627 -5.645 23.161 1.00 49.91 338 ALA A CA 1
ATOM 2697 C C . ALA A 1 338 ? -19.900 -4.232 23.679 1.00 49.91 338 ALA A C 1
ATOM 2699 O O . ALA A 1 338 ? -18.968 -3.553 24.118 1.00 49.91 338 ALA A O 1
ATOM 2700 N N . GLU A 1 339 ? -21.138 -3.764 23.533 1.00 43.44 339 GLU A N 1
ATOM 2701 C CA . GLU A 1 339 ? -21.602 -2.590 24.256 1.00 43.44 339 GLU A CA 1
ATOM 2702 C C . GLU A 1 339 ? -21.205 -2.827 25.711 1.00 43.44 339 GLU A C 1
ATOM 2704 O O . GLU A 1 339 ? -21.544 -3.861 26.291 1.00 43.44 339 GLU A O 1
ATOM 2709 N N . ALA A 1 340 ? -20.365 -1.941 26.250 1.00 43.81 340 ALA A N 1
ATOM 2710 C CA . ALA A 1 340 ? -20.122 -1.922 27.676 1.00 43.81 340 ALA A CA 1
ATOM 2711 C C . ALA A 1 340 ? -21.506 -1.812 28.309 1.00 43.81 340 ALA A C 1
ATOM 2713 O O . ALA A 1 340 ? -22.206 -0.835 28.049 1.00 43.81 340 ALA A O 1
ATOM 2714 N N . GLU A 1 341 ? -21.914 -2.854 29.032 1.00 39.28 341 GLU A N 1
ATOM 2715 C CA . GLU A 1 341 ? -23.096 -2.821 29.875 1.00 39.28 341 GLU A CA 1
ATOM 2716 C C . GLU A 1 341 ? -22.983 -1.540 30.709 1.00 39.28 341 GLU A C 1
ATOM 2718 O O . GLU A 1 341 ? -22.104 -1.412 31.564 1.00 39.28 341 GLU A O 1
ATOM 2723 N N . GLU A 1 342 ? -23.796 -0.538 30.372 1.00 40.66 342 GLU A N 1
ATOM 2724 C CA . GLU A 1 342 ? -24.059 0.581 31.259 1.00 40.66 342 GLU A CA 1
ATOM 2725 C C . GLU A 1 342 ? -24.729 -0.045 32.486 1.00 40.66 342 GLU A C 1
ATOM 2727 O O . GLU A 1 342 ? -25.916 -0.366 32.469 1.00 40.66 342 GLU A O 1
ATOM 2732 N N . GLU A 1 343 ? -23.931 -0.329 33.518 1.00 39.28 343 GLU A N 1
ATOM 2733 C CA . GLU A 1 343 ? -24.439 -0.613 34.856 1.00 39.28 343 GLU A CA 1
ATOM 2734 C C . GLU A 1 343 ? -25.208 0.637 35.327 1.00 39.28 343 GLU A C 1
ATOM 2736 O O . GLU A 1 343 ? -24.600 1.651 35.682 1.00 39.28 343 GLU A O 1
ATOM 2741 N N . GLU A 1 344 ? -26.544 0.569 35.248 1.00 39.19 344 GLU A N 1
ATOM 2742 C CA . GLU A 1 344 ? -27.500 1.491 35.892 1.00 39.19 344 GLU A CA 1
ATOM 2743 C C . GLU A 1 344 ? -27.392 1.491 37.424 1.00 39.19 344 GLU A C 1
ATOM 2745 O O . GLU A 1 344 ? -27.241 0.401 38.031 1.00 39.19 344 GLU A O 1
#